Protein AF-A0A418D517-F1 (afdb_monomer)

Sequence (319 aa):
MEIVDILAKYSRSANPAPDPSAPLLPPIDQSNNHMLPLLPSTPRHVKSKPSKAKVAVVPHYFTRSLRPPPGYGGMEASMYDAHAASKIPQYEATIHTMEQEVHQVMAEHNLVNKMKGKPIVFPHNGFEHRAVGYAAANAALNDSTTKLTAELNEALAKVADLMATNQALVHTMKRQDDRQKEHESQVRGKLRNSIVTLEDKAGGVDINADRRTIEHLTREVQELMAYRVAHDKHELRVEERRAGPDNNGMLSLDSVRRVIRRCDPSRPTAAVNVLMAECTALPLDRVETETATLVNAHGVRTKLVSMLIKPAGKLPVLP

Solvent-accessible surface area (backbone atoms only — not comparable to full-atom values): 19794 Å² total; per-residue (Å²): 139,57,75,69,64,57,56,60,65,64,67,71,75,80,74,81,78,88,72,95,85,70,88,82,79,80,84,84,82,92,81,85,91,82,84,86,82,85,85,84,84,86,82,85,90,80,90,82,83,90,83,90,80,90,80,88,84,80,87,87,87,86,82,90,83,82,88,88,90,90,86,85,86,82,88,78,83,69,61,60,57,54,58,53,60,67,44,46,66,57,51,52,53,48,50,53,50,51,53,50,50,51,54,48,52,52,50,51,52,51,50,53,48,60,59,67,71,52,77,85,72,66,73,55,72,63,54,52,54,50,51,52,49,51,52,53,50,50,51,53,50,50,53,50,50,53,51,52,51,51,53,50,52,53,51,52,50,52,50,53,53,51,50,54,51,50,52,52,48,53,54,49,50,52,55,50,52,53,51,48,53,51,49,53,51,51,52,51,51,52,50,51,53,50,49,53,52,48,42,65,72,63,69,57,81,59,62,69,59,52,49,52,50,52,56,49,52,52,49,52,52,51,50,52,52,52,48,50,54,53,49,53,57,44,52,51,52,51,55,54,57,71,57,41,85,89,41,80,61,42,37,35,44,51,57,54,53,49,43,58,38,69,73,39,73,84,60,52,69,69,61,53,42,52,52,48,15,68,28,69,73,45,59,56,73,55,56,74,74,48,47,77,56,71,41,56,42,67,60,28,51,62,41,40,52,63,62,76,58,56,70,94,81,65,80,79,81,74,131

Foldseek 3Di:
DDPVVVVVVVVPPPDDDDDPPDDDDDDDDPPDDDDDDDDDDDDDDDDDDDDDDDDDDDDDDDDDDDDDDDDDDDDDPPVVVVVVVVCVVVVVVVVVVVVVVVVVVVVVVVVVCVPVVDDPPPVVVVVVVVVVVVVVVVVVVVVVVVVVVVVVVVVVVVVVVVVVVVVVVVVVVVVVVVVVVVVVVVVVVVVVVVVVVVCVVVVHDPPVVVVVVCVVVVVVVVVVLVVLLVVLLVLLVVQQVVVPPVLVQKHWLQSQLVSVCVSPVPDDPLNSLVLSCQQQVNDSVCSVPGGGDIGRSVSSSVSSSVVSSPDPPDDPPDD

pLDDT: mean 72.98, std 22.31, range [29.72, 98.38]

Secondary structure (DSSP, 8-state):
--HHHHHHHHTTS--PPPPS--PPPPPPP------PPPPPPP------PPPP------------------------SSHHHHHHHHHHHHHHHHHHHHHHHHHHHHHHHHHHHHHHSS-----HHHHHHHHHHHHHHHHHHHHHHHHHHHHHHHHHHHHHHHHHHHHHHHHHHHHHHHHHHHHHHHHHHHHHHHHHHHHHHHT---HHHHHHHHHHHHHHHHHHHHHHHHHHHHHHHHHHHHT-GGGTTEEEHHHHHHHHHHH-TT--HHHHHHHHHHHHT--HHHHHH-SS-EEEHHHHHHHHHHHHT--TT------

Organism: Aphanomyces astaci (NCBI:txid112090)

Radius of gyration: 77.78 Å; Cα contacts (8 Å, |Δi|>4): 83; chains: 1; bounding box: 132×49×215 Å

Mean predicted aligned error: 22.24 Å

Nearest PDB structures (foldseek):
  3i7b-assembly1_A  TM=5.938E-01  e=6.084E+00  Toxoplasma gondii

Structure (mmCIF, N/CA/C/O backbone):
data_AF-A0A418D517-F1
#
_entry.id   AF-A0A418D517-F1
#
loop_
_atom_site.group_PDB
_atom_site.id
_atom_site.type_symbol
_atom_site.label_atom_id
_atom_site.label_alt_id
_atom_site.label_comp_id
_atom_site.label_asym_id
_atom_site.label_entity_id
_atom_site.label_seq_id
_atom_site.pdbx_PDB_ins_code
_atom_site.Cartn_x
_atom_site.Cartn_y
_atom_site.Cartn_z
_atom_site.occupancy
_atom_site.B_iso_or_equiv
_atom_site.auth_seq_id
_atom_site.auth_comp_id
_atom_site.auth_asym_id
_atom_site.auth_atom_id
_atom_site.pdbx_PDB_model_num
ATOM 1 N N . MET A 1 1 ? -2.704 10.316 14.083 1.00 49.81 1 MET A N 1
ATOM 2 C CA . MET A 1 1 ? -3.067 10.465 15.506 1.00 49.81 1 MET A CA 1
ATOM 3 C C . MET A 1 1 ? -3.583 9.108 15.939 1.00 49.81 1 MET A C 1
ATOM 5 O O . MET A 1 1 ? -4.696 8.743 15.581 1.00 49.81 1 MET A O 1
ATOM 9 N N . GLU A 1 2 ? -2.691 8.291 16.492 1.00 48.59 2 GLU A N 1
ATOM 10 C CA . GLU A 1 2 ? -2.919 6.861 16.720 1.00 48.59 2 GLU A CA 1
ATOM 11 C C . GLU A 1 2 ? -3.618 6.645 18.070 1.00 48.59 2 GLU A C 1
ATOM 13 O O . GLU A 1 2 ? -3.442 7.424 19.003 1.00 48.59 2 GLU A O 1
ATOM 18 N N . ILE A 1 3 ? -4.416 5.581 18.194 1.00 47.59 3 ILE A N 1
ATOM 19 C CA . ILE A 1 3 ? -5.178 5.218 19.411 1.00 47.59 3 ILE A CA 1
ATOM 20 C C . ILE A 1 3 ? -4.288 5.120 20.669 1.00 47.59 3 ILE A C 1
ATOM 22 O O . ILE A 1 3 ? -4.754 5.333 21.791 1.00 47.59 3 ILE A O 1
ATOM 26 N N . VAL A 1 4 ? -2.990 4.878 20.479 1.00 59.28 4 VAL A N 1
ATOM 27 C CA . VAL A 1 4 ? -1.965 4.852 21.529 1.00 59.28 4 VAL A CA 1
ATOM 28 C C . VAL A 1 4 ? -1.825 6.213 22.236 1.00 59.28 4 VAL A C 1
ATOM 30 O O . VAL A 1 4 ? -1.673 6.254 23.458 1.00 59.28 4 VAL A O 1
ATOM 33 N N . ASP A 1 5 ? -1.993 7.330 21.518 1.00 51.72 5 ASP A N 1
ATOM 34 C CA . ASP A 1 5 ? -1.892 8.688 22.080 1.00 51.72 5 ASP A CA 1
ATOM 35 C C . ASP A 1 5 ? -3.090 9.059 22.971 1.00 51.72 5 ASP A C 1
ATOM 37 O O . ASP A 1 5 ? -2.981 9.906 23.862 1.00 51.72 5 ASP A O 1
ATOM 41 N N . ILE A 1 6 ? -4.246 8.424 22.749 1.00 56.38 6 ILE A N 1
ATOM 42 C CA . ILE A 1 6 ? -5.462 8.655 23.539 1.00 56.38 6 ILE A CA 1
ATOM 43 C C . ILE A 1 6 ? -5.343 7.928 24.881 1.00 56.38 6 ILE A C 1
ATOM 45 O O . ILE A 1 6 ? -5.589 8.527 25.925 1.00 56.38 6 ILE A O 1
ATOM 49 N N . LEU A 1 7 ? -4.870 6.679 24.886 1.00 50.06 7 LEU A N 1
ATOM 50 C CA . LEU A 1 7 ? -4.674 5.904 26.117 1.00 50.06 7 LEU A CA 1
ATOM 51 C C . LEU A 1 7 ? -3.587 6.508 27.023 1.00 50.06 7 LEU A C 1
ATOM 53 O O . LEU A 1 7 ? -3.726 6.499 28.245 1.00 50.06 7 LEU A O 1
ATOM 57 N N . ALA A 1 8 ? -2.552 7.129 26.450 1.00 56.94 8 ALA A N 1
ATOM 58 C CA . ALA A 1 8 ? -1.514 7.815 27.223 1.00 56.94 8 ALA A CA 1
ATOM 59 C C . ALA A 1 8 ? -2.020 9.072 27.965 1.00 56.94 8 ALA A C 1
ATOM 61 O O . ALA A 1 8 ? -1.471 9.425 29.013 1.00 56.94 8 ALA A O 1
ATOM 62 N N . LYS A 1 9 ? -3.070 9.739 27.460 1.00 51.22 9 LYS A N 1
ATOM 63 C CA . LYS A 1 9 ? -3.667 10.923 28.105 1.00 51.22 9 LYS A CA 1
ATOM 64 C C . LYS A 1 9 ? -4.538 10.579 29.313 1.00 51.22 9 LYS A C 1
ATOM 66 O O . LYS A 1 9 ? -4.593 11.378 30.242 1.00 51.22 9 LYS A O 1
ATOM 71 N N . TYR A 1 10 ? -5.155 9.397 29.339 1.00 47.94 10 TYR A N 1
ATOM 72 C CA . TYR A 1 10 ? -6.018 8.969 30.450 1.00 47.94 10 TYR A CA 1
ATOM 73 C C . TYR A 1 10 ? -5.279 8.176 31.540 1.00 47.94 10 TYR A C 1
ATOM 75 O O . TYR A 1 10 ? -5.728 8.153 32.681 1.00 47.94 10 TYR A O 1
ATOM 83 N N . SER A 1 11 ? -4.104 7.610 31.250 1.00 45.53 11 SER A N 1
ATOM 84 C CA . SER A 1 11 ? -3.297 6.889 32.251 1.00 45.53 11 SER A CA 1
ATOM 85 C C . SER A 1 11 ? -2.497 7.793 33.203 1.00 45.53 11 SER A C 1
ATOM 87 O O . SER A 1 11 ? -1.935 7.298 34.176 1.00 45.53 11 SER A O 1
ATOM 89 N N . ARG A 1 12 ? -2.421 9.112 32.960 1.00 45.41 12 ARG A N 1
ATOM 90 C CA . ARG A 1 12 ? -1.685 10.054 33.834 1.00 45.41 12 ARG A CA 1
ATOM 91 C C . ARG A 1 12 ? -2.525 10.717 34.931 1.00 45.41 12 ARG A C 1
ATOM 93 O O . ARG A 1 12 ? -1.949 11.449 35.727 1.00 45.41 12 ARG A O 1
ATOM 100 N N . SER A 1 13 ? -3.838 10.481 35.010 1.00 42.81 13 SER A N 1
ATOM 101 C CA . SER A 1 13 ? -4.699 11.150 36.005 1.00 42.81 13 SER A CA 1
ATOM 102 C C . SER A 1 13 ? -5.105 10.288 37.204 1.00 42.81 13 SER A C 1
ATOM 104 O O . SER A 1 13 ? -5.902 10.737 38.022 1.00 42.81 13 SER A O 1
ATOM 106 N N . ALA A 1 14 ? -4.578 9.071 37.343 1.00 40.75 14 ALA A N 1
ATOM 107 C CA . ALA A 1 14 ? -4.856 8.206 38.486 1.00 40.75 14 ALA A CA 1
ATOM 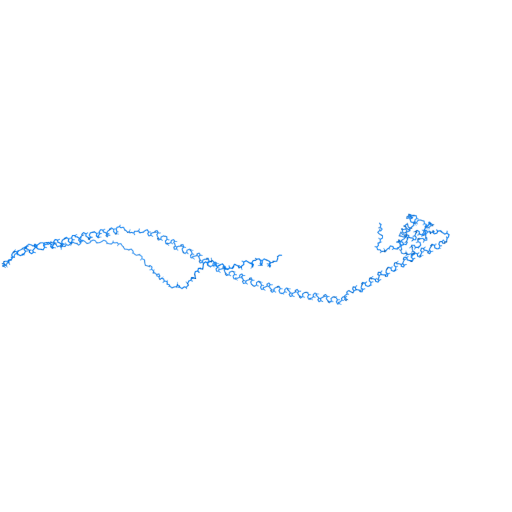108 C C . ALA A 1 14 ? -3.618 8.112 39.383 1.00 40.75 14 ALA A C 1
ATOM 110 O O . ALA A 1 14 ? -2.857 7.159 39.279 1.00 40.75 14 ALA A O 1
ATOM 111 N N . ASN A 1 15 ? -3.391 9.150 40.192 1.00 37.75 15 ASN A N 1
ATOM 112 C CA . ASN A 1 15 ? -2.730 9.067 41.501 1.00 37.75 15 ASN A CA 1
ATOM 113 C C . ASN A 1 15 ? -2.749 10.449 42.181 1.00 37.75 15 ASN A C 1
ATOM 115 O O . ASN A 1 15 ? -1.836 11.248 41.963 1.00 37.75 15 ASN A O 1
ATOM 119 N N . PRO A 1 16 ? -3.741 10.758 43.031 1.00 38.16 16 PRO A N 1
ATOM 120 C CA . PRO A 1 16 ? -3.530 11.703 44.111 1.00 38.16 16 PRO A CA 1
ATOM 121 C C . PRO A 1 16 ? -2.833 10.973 45.267 1.00 38.16 16 PRO A C 1
ATOM 123 O O . PRO A 1 16 ? -3.295 9.933 45.736 1.00 38.16 16 PRO A O 1
ATOM 126 N N . ALA A 1 17 ? -1.700 11.517 45.707 1.00 42.00 17 ALA A N 1
ATOM 127 C CA . ALA A 1 17 ? -1.052 11.139 46.957 1.00 42.00 17 ALA A CA 1
ATOM 128 C C . ALA A 1 17 ? -2.023 11.327 48.147 1.00 42.00 17 ALA A C 1
ATOM 130 O O . ALA A 1 17 ? -2.866 12.226 48.093 1.00 42.00 17 ALA A O 1
ATOM 131 N N . PRO A 1 18 ? -1.929 10.514 49.215 1.00 42.09 18 PRO A N 1
ATOM 132 C CA . PRO A 1 18 ? -2.808 10.646 50.371 1.00 42.09 18 PRO A CA 1
ATOM 133 C C . PRO A 1 18 ? -2.493 11.940 51.135 1.00 42.09 18 PRO A C 1
ATOM 135 O O . PRO A 1 18 ? -1.382 12.135 51.626 1.00 42.09 18 PRO A O 1
ATOM 138 N N . ASP A 1 19 ? -3.487 12.819 51.218 1.00 39.03 19 ASP A N 1
ATOM 139 C CA . ASP A 1 19 ? -3.485 14.040 52.024 1.00 39.03 19 ASP A CA 1
ATOM 140 C C . ASP A 1 19 ? -3.614 13.666 53.521 1.00 39.03 19 ASP A C 1
ATOM 142 O O . ASP A 1 19 ? -4.558 12.956 53.883 1.00 39.03 19 ASP A O 1
ATOM 146 N N . PRO A 1 20 ? -2.698 14.079 54.419 1.00 45.66 20 PRO A N 1
ATOM 147 C CA . PRO A 1 20 ? -2.686 13.647 55.822 1.00 45.66 20 PRO A CA 1
ATOM 148 C C . PRO A 1 20 ? -3.743 14.321 56.724 1.00 45.66 20 PRO A C 1
ATOM 150 O O . PRO A 1 20 ? -3.597 14.309 57.944 1.00 45.66 20 PRO A O 1
ATOM 153 N N . SER A 1 21 ? -4.815 14.897 56.167 1.00 49.16 21 SER A N 1
ATOM 154 C CA . SER A 1 21 ? -5.793 15.705 56.920 1.00 49.16 21 SER A CA 1
ATOM 155 C C . SER A 1 21 ? -7.260 15.292 56.717 1.00 49.16 21 SER A C 1
ATOM 157 O O . SER A 1 21 ? -8.142 16.148 56.676 1.00 49.16 21 SER A O 1
ATOM 159 N N . ALA A 1 22 ? -7.555 13.991 56.618 1.00 43.66 22 ALA A N 1
ATOM 160 C CA . ALA A 1 22 ? -8.931 13.478 56.604 1.00 43.66 22 ALA A CA 1
ATOM 161 C C . ALA A 1 22 ? -9.208 12.583 57.834 1.00 43.66 22 ALA A C 1
ATOM 163 O O . ALA A 1 22 ? -8.438 11.653 58.089 1.00 43.66 22 ALA A O 1
ATOM 164 N N . PRO A 1 23 ? -10.279 12.828 58.617 1.00 40.53 23 PRO A N 1
ATOM 165 C CA . PRO A 1 23 ? -10.574 12.045 59.813 1.00 40.53 23 PRO A CA 1
ATOM 166 C C . PRO A 1 23 ? -11.028 10.626 59.437 1.00 40.53 23 PRO A C 1
ATOM 168 O O . PRO A 1 23 ? -12.004 10.435 58.712 1.00 40.53 23 PRO A O 1
ATOM 171 N N . LEU A 1 24 ? -10.302 9.630 59.949 1.00 47.38 24 LEU A N 1
ATOM 172 C CA . LEU A 1 24 ? -10.603 8.204 59.817 1.00 47.38 24 LEU A CA 1
ATOM 173 C C . LEU A 1 24 ? -11.913 7.865 60.547 1.00 47.38 24 LEU A C 1
ATOM 175 O O . LEU A 1 24 ? -12.021 8.056 61.758 1.00 47.38 24 LEU A O 1
ATOM 179 N N . LEU A 1 25 ? -12.897 7.332 59.820 1.00 46.81 25 LEU A N 1
ATOM 180 C CA . LEU A 1 25 ? -14.070 6.687 60.416 1.00 46.81 25 LEU A CA 1
ATOM 181 C C . LEU A 1 25 ? -13.671 5.313 60.991 1.00 46.81 25 LEU A C 1
ATOM 183 O O . LEU A 1 25 ? -12.876 4.611 60.359 1.00 46.81 25 LEU A O 1
ATOM 187 N N . PRO A 1 26 ? -14.198 4.904 62.162 1.00 49.44 26 PRO A N 1
ATOM 188 C CA . PRO A 1 26 ? -13.833 3.629 62.768 1.00 49.44 26 PRO A CA 1
ATOM 189 C C . PRO A 1 26 ? -14.489 2.438 62.036 1.00 49.44 26 PRO A C 1
ATOM 191 O O . PRO A 1 26 ? -15.544 2.604 61.417 1.00 49.44 26 PRO A O 1
ATOM 194 N N . PRO A 1 27 ? -13.899 1.229 62.112 1.00 45.72 27 PRO A N 1
ATOM 195 C CA . PRO A 1 27 ? -14.438 0.038 61.463 1.00 45.72 27 PRO A CA 1
ATOM 196 C C . PRO A 1 27 ? -15.693 -0.471 62.187 1.00 45.72 27 PRO A C 1
ATOM 198 O O . PRO A 1 27 ? -15.735 -0.517 63.415 1.00 45.72 27 PRO A O 1
ATOM 201 N N . ILE A 1 28 ? -16.708 -0.874 61.419 1.00 42.28 28 ILE A N 1
ATOM 202 C CA . ILE A 1 28 ? -17.952 -1.461 61.933 1.00 42.28 28 ILE A CA 1
ATOM 203 C C . ILE A 1 28 ? -17.698 -2.930 62.294 1.00 42.28 28 ILE A C 1
ATOM 205 O O . ILE A 1 28 ? -17.379 -3.748 61.432 1.00 42.28 28 ILE A O 1
ATOM 209 N N . ASP A 1 29 ? -17.847 -3.237 63.580 1.00 36.91 29 ASP A N 1
ATOM 210 C CA . ASP A 1 29 ? -17.738 -4.567 64.177 1.00 36.91 29 ASP A CA 1
ATOM 211 C C . ASP A 1 29 ? -18.921 -5.461 63.741 1.00 36.91 29 ASP A C 1
ATOM 213 O O . ASP A 1 29 ? -20.088 -5.121 63.945 1.00 36.91 29 ASP A O 1
ATOM 217 N N . GLN A 1 30 ? -18.627 -6.599 63.103 1.00 44.41 30 GLN A N 1
ATOM 218 C CA . GLN A 1 30 ? -19.603 -7.587 62.620 1.00 44.41 30 GLN A CA 1
ATOM 219 C C . GLN A 1 30 ? -19.865 -8.691 63.657 1.00 44.41 30 GLN A C 1
ATOM 221 O O . GLN A 1 30 ? -19.830 -9.880 63.340 1.00 44.41 30 GLN A O 1
ATOM 226 N N . SER A 1 31 ? -20.139 -8.331 64.909 1.00 45.25 31 SER A N 1
ATOM 227 C CA . SER A 1 31 ? -20.399 -9.322 65.957 1.00 45.25 31 SER A CA 1
ATOM 228 C C . SER A 1 31 ? -21.587 -8.946 66.841 1.00 45.25 31 SER A C 1
ATOM 230 O O . SER A 1 31 ? -21.424 -8.593 67.995 1.00 45.25 31 SER A O 1
ATOM 232 N N . ASN A 1 32 ? -22.812 -9.018 66.302 1.00 39.06 32 ASN A N 1
ATOM 233 C CA . ASN A 1 32 ? -24.032 -9.263 67.093 1.00 39.06 32 ASN A CA 1
ATOM 234 C C . ASN A 1 32 ? -25.247 -9.484 66.178 1.00 39.06 32 ASN A C 1
ATOM 236 O O . ASN A 1 32 ? -25.986 -8.559 65.865 1.00 39.06 32 ASN A O 1
ATOM 240 N N . ASN A 1 33 ? -25.467 -10.732 65.758 1.00 38.03 33 ASN A N 1
ATOM 241 C CA . ASN A 1 33 ? -26.708 -11.161 65.104 1.00 38.03 33 ASN A CA 1
ATOM 242 C C . ASN A 1 33 ? -27.202 -12.484 65.703 1.00 38.03 33 ASN A C 1
ATOM 244 O O . ASN A 1 33 ? -27.394 -13.480 65.013 1.00 38.03 33 ASN A O 1
ATOM 248 N N . HIS A 1 34 ? -27.438 -12.490 67.011 1.00 46.03 34 HIS A N 1
ATOM 249 C CA . HIS A 1 34 ? -28.300 -13.480 67.644 1.00 46.03 34 HIS A CA 1
ATOM 250 C C . HIS A 1 34 ? -29.220 -12.743 68.606 1.00 46.03 34 HIS A C 1
ATOM 252 O O . HIS A 1 34 ? -28.751 -12.282 69.634 1.00 46.03 34 HIS A O 1
ATOM 258 N N . MET A 1 35 ? -30.495 -12.596 68.235 1.00 36.25 35 MET A N 1
ATOM 259 C CA . MET A 1 35 ? -31.674 -12.682 69.110 1.00 36.25 35 MET A CA 1
ATOM 260 C C . MET A 1 35 ? -32.935 -12.433 68.262 1.00 36.25 35 MET A C 1
ATOM 262 O O . MET A 1 35 ? -33.302 -11.299 67.969 1.00 36.25 35 MET A O 1
ATOM 266 N N . LEU A 1 36 ? -33.593 -13.517 67.845 1.00 49.72 36 LEU A N 1
ATOM 267 C CA . LEU A 1 36 ? -34.968 -13.493 67.336 1.00 49.72 36 LEU A CA 1
ATOM 268 C C . LEU A 1 36 ? -35.947 -13.402 68.519 1.00 49.72 36 LEU A C 1
ATOM 270 O O . LEU A 1 36 ? -35.768 -14.157 69.476 1.00 49.72 36 LEU A O 1
ATOM 274 N N . PRO A 1 37 ? -37.044 -12.628 68.431 1.00 42.09 37 PRO A N 1
ATOM 275 C CA . PRO A 1 37 ? -38.236 -12.890 69.223 1.00 42.09 37 PRO A CA 1
ATOM 276 C C . PRO A 1 37 ? -39.303 -13.617 68.392 1.00 42.09 37 PRO A C 1
ATOM 278 O O . PRO A 1 37 ? -39.652 -13.219 67.281 1.00 42.09 37 PRO A O 1
ATOM 281 N N . LEU A 1 38 ? -39.828 -14.689 68.984 1.00 39.88 38 LEU A N 1
ATOM 282 C CA . LEU A 1 38 ? -40.988 -15.466 68.552 1.00 39.88 38 LEU A CA 1
ATOM 283 C C . LEU A 1 38 ? -42.273 -14.614 68.528 1.00 39.88 38 LEU A C 1
ATOM 285 O O . LEU A 1 38 ? -42.557 -13.872 69.467 1.00 39.88 38 LEU A O 1
ATOM 289 N N . LEU A 1 39 ? -43.082 -14.783 67.478 1.00 39.94 39 LEU A N 1
ATOM 290 C CA . LEU A 1 39 ? -44.445 -14.245 67.353 1.00 39.94 39 LEU A CA 1
ATOM 291 C C . LEU A 1 39 ? -45.450 -15.049 68.204 1.00 39.94 39 LEU A C 1
ATOM 293 O O . LEU A 1 39 ? -45.434 -16.279 68.125 1.00 39.94 39 LEU A O 1
ATOM 297 N N . PRO A 1 40 ? -46.414 -14.408 68.897 1.00 36.94 40 PRO A N 1
ATOM 298 C CA . PRO A 1 40 ? -47.625 -15.079 69.355 1.00 36.94 40 PRO A CA 1
ATOM 299 C C . PRO A 1 40 ? -48.787 -14.889 68.368 1.00 36.94 40 PRO A C 1
ATOM 301 O O . PRO A 1 40 ? -49.136 -13.779 67.967 1.00 36.94 40 PRO A O 1
ATOM 304 N N . SER A 1 41 ? -49.420 -16.009 68.026 1.00 35.66 41 SER A N 1
ATOM 305 C CA . SER A 1 41 ? -50.682 -16.125 67.297 1.00 35.66 41 SER A CA 1
ATOM 306 C C . SER A 1 41 ? -51.872 -15.541 68.071 1.00 35.66 41 SER A C 1
ATOM 308 O O . SER A 1 41 ? -52.046 -15.808 69.260 1.00 35.66 41 SER A O 1
ATOM 310 N N . THR A 1 42 ? -52.752 -14.827 67.373 1.00 36.78 42 THR A N 1
ATOM 311 C CA . THR A 1 42 ? -54.038 -14.308 67.874 1.00 36.78 42 THR A CA 1
ATOM 312 C C . THR A 1 42 ? -55.068 -15.408 68.177 1.00 36.78 42 THR A C 1
ATOM 314 O O . THR A 1 42 ? -55.217 -16.317 67.355 1.00 36.78 42 THR A O 1
ATOM 317 N N . PRO A 1 43 ? -55.928 -15.242 69.203 1.00 35.34 43 PRO A N 1
ATOM 318 C CA . PRO A 1 43 ? -57.269 -15.818 69.210 1.00 35.34 43 PRO A CA 1
ATOM 319 C C . PRO A 1 43 ? -58.380 -14.759 69.125 1.00 35.34 43 PRO A C 1
ATOM 321 O O . PRO A 1 43 ? -58.259 -13.621 69.573 1.00 35.34 43 PRO A O 1
ATOM 324 N N . ARG A 1 44 ? -59.481 -15.187 68.503 1.00 37.16 44 ARG A N 1
ATOM 325 C CA . ARG A 1 44 ? -60.658 -14.410 68.100 1.00 37.16 44 ARG A CA 1
ATOM 326 C C . ARG A 1 44 ? -61.503 -13.942 69.287 1.00 37.16 44 ARG A C 1
ATOM 328 O O . ARG A 1 44 ? -61.699 -14.657 70.263 1.00 37.16 44 ARG A O 1
ATOM 335 N N . HIS A 1 45 ? -62.092 -12.766 69.108 1.00 31.44 45 HIS A N 1
ATOM 336 C CA . HIS A 1 45 ? -63.041 -12.112 70.002 1.00 31.44 45 HIS A CA 1
ATOM 337 C C . HIS A 1 45 ? -64.430 -12.786 69.942 1.00 31.44 45 HIS A C 1
ATOM 339 O O . HIS A 1 45 ? -65.013 -12.900 68.864 1.00 31.44 45 HIS A O 1
ATOM 345 N N . VAL A 1 46 ? -65.007 -13.156 71.092 1.00 33.50 46 VAL A N 1
ATOM 346 C CA . VAL A 1 46 ? -66.431 -13.531 71.233 1.00 33.50 46 VAL A CA 1
ATOM 347 C C . VAL A 1 46 ? -67.106 -12.538 72.181 1.00 33.50 46 VAL A C 1
ATOM 349 O O . VAL A 1 46 ? -66.591 -12.233 73.250 1.00 33.50 46 VAL A O 1
ATOM 352 N N . LYS A 1 47 ? -68.242 -11.979 71.750 1.00 37.12 47 LYS A N 1
ATOM 353 C CA . LYS A 1 47 ? -69.078 -11.034 72.509 1.00 37.12 47 LYS A CA 1
ATOM 354 C C . LYS A 1 47 ? -69.926 -11.775 73.550 1.00 37.12 47 LYS A C 1
ATOM 356 O O . LYS A 1 47 ? -70.603 -12.734 73.193 1.00 37.12 47 LYS A O 1
ATOM 361 N N . SER A 1 48 ? -70.036 -11.240 74.766 1.00 32.62 48 SER A N 1
ATOM 362 C CA . SER A 1 48 ? -71.160 -11.519 75.671 1.00 32.62 48 SER A CA 1
ATOM 363 C C . SER A 1 48 ? -71.677 -10.221 76.316 1.00 32.62 48 SER A C 1
ATOM 365 O O . SER A 1 48 ? -70.923 -9.293 76.598 1.00 32.62 48 SER A O 1
ATOM 367 N N . LYS A 1 49 ? -73.008 -10.117 76.428 1.00 37.22 49 LYS A N 1
ATOM 368 C CA . LYS A 1 49 ? -73.774 -8.962 76.937 1.00 37.22 49 LYS A CA 1
ATOM 369 C C . LYS A 1 49 ? -73.852 -8.987 78.478 1.00 37.22 49 LYS A C 1
ATOM 371 O O . LYS A 1 49 ? -73.774 -10.073 79.047 1.00 37.22 49 LYS A O 1
ATOM 376 N N . PRO A 1 50 ? -74.087 -7.847 79.162 1.00 33.75 50 PRO A N 1
ATOM 377 C CA . PRO A 1 50 ? -74.160 -7.812 80.620 1.00 33.75 50 PRO A CA 1
ATOM 378 C C . PRO A 1 50 ? -75.550 -8.219 81.136 1.00 33.75 50 PRO A C 1
ATOM 380 O O . PRO A 1 50 ? -76.574 -7.746 80.641 1.00 33.75 50 PRO A O 1
ATOM 383 N N . SER A 1 51 ? -75.574 -9.062 82.170 1.00 30.80 51 SER A N 1
ATOM 384 C CA . SER A 1 51 ? -76.759 -9.395 82.968 1.00 30.80 51 SER A CA 1
ATOM 385 C C . SER A 1 51 ? -76.783 -8.535 84.236 1.00 30.80 51 SER A C 1
ATOM 387 O O . SER A 1 51 ? -75.789 -8.457 84.957 1.00 30.80 51 SER A O 1
ATOM 389 N N . LYS A 1 52 ? -77.909 -7.859 84.493 1.00 36.62 52 LYS A N 1
ATOM 390 C CA . LYS A 1 52 ? -78.185 -7.099 85.721 1.00 36.62 52 LYS A CA 1
ATOM 391 C C . LYS A 1 52 ? -78.638 -8.056 86.826 1.00 36.62 52 LYS A C 1
ATOM 393 O O . LYS A 1 52 ? -79.631 -8.749 86.640 1.00 36.62 52 LYS A O 1
ATOM 398 N N . ALA A 1 53 ? -78.035 -7.965 88.008 1.00 31.08 53 ALA A N 1
ATOM 399 C CA . ALA A 1 53 ? -78.680 -8.362 89.257 1.00 31.08 53 ALA A CA 1
ATOM 400 C C . ALA A 1 53 ? -78.224 -7.422 90.383 1.00 31.08 53 ALA A C 1
ATOM 402 O O . ALA A 1 53 ? -77.049 -7.379 90.737 1.00 31.08 53 ALA A O 1
ATOM 403 N N . LYS A 1 54 ? -79.161 -6.623 90.904 1.00 36.03 54 LYS A N 1
ATOM 404 C CA . LYS A 1 54 ? -79.015 -5.875 92.156 1.00 36.03 54 LYS A CA 1
ATOM 405 C C . LYS A 1 54 ? -79.572 -6.759 93.268 1.00 36.03 54 LYS A C 1
ATOM 407 O O . LYS A 1 54 ? -80.742 -7.119 93.201 1.00 36.03 54 LYS A O 1
ATOM 412 N N . VAL A 1 55 ? -78.770 -7.051 94.285 1.00 32.34 55 VAL A N 1
ATOM 413 C CA . VAL A 1 55 ? -79.252 -7.563 95.572 1.00 32.34 55 VAL A CA 1
ATOM 414 C C . VAL A 1 55 ? -78.816 -6.553 96.624 1.00 32.34 55 VAL A C 1
ATOM 416 O O . VAL A 1 55 ? -77.626 -6.323 96.817 1.00 32.34 55 VAL A O 1
ATOM 419 N N . ALA A 1 56 ? -79.794 -5.883 97.229 1.00 32.50 56 ALA A N 1
ATOM 420 C CA . ALA A 1 56 ? -79.585 -5.008 98.369 1.00 32.50 56 ALA A CA 1
ATOM 421 C C . ALA A 1 56 ? -79.508 -5.881 99.626 1.00 32.50 56 ALA A C 1
ATOM 423 O O . ALA A 1 56 ? -80.463 -6.587 99.943 1.00 32.50 56 ALA A O 1
ATOM 424 N N . VAL A 1 57 ? -78.372 -5.844 100.319 1.00 37.84 57 VAL A N 1
ATOM 425 C CA . VAL A 1 57 ? -78.206 -6.460 101.637 1.00 37.84 57 VAL A CA 1
ATOM 426 C C . VAL A 1 57 ? -78.409 -5.360 102.676 1.00 37.84 57 VAL A C 1
ATOM 428 O O . VAL A 1 57 ? -77.642 -4.402 102.737 1.00 37.84 57 VAL A O 1
ATOM 431 N N . VAL A 1 58 ? -79.488 -5.479 103.445 1.00 34.00 58 VAL A N 1
ATOM 432 C CA . VAL A 1 58 ? -79.816 -4.632 104.599 1.00 34.00 58 VAL A CA 1
ATOM 433 C C . VAL A 1 58 ? -79.108 -5.207 105.835 1.00 34.00 58 VAL A C 1
ATOM 435 O O . VAL A 1 58 ? -79.237 -6.411 106.062 1.00 34.00 58 VAL A O 1
ATOM 438 N N . PRO A 1 59 ? -78.406 -4.416 106.668 1.00 40.69 59 PRO A N 1
ATOM 439 C CA . PRO A 1 59 ? -77.890 -4.903 107.944 1.00 40.69 59 PRO A CA 1
ATOM 440 C C . PRO A 1 59 ? -78.987 -4.870 109.018 1.00 40.69 59 PRO A C 1
ATOM 442 O O . PRO A 1 59 ? -79.566 -3.823 109.310 1.00 40.69 59 PRO A O 1
ATOM 445 N N . HIS A 1 60 ? -79.265 -6.020 109.627 1.00 35.88 60 HIS A N 1
ATOM 446 C CA . HIS A 1 60 ? -80.077 -6.140 110.835 1.00 35.88 60 HIS A CA 1
ATOM 447 C C . HIS A 1 60 ? -79.196 -5.992 112.067 1.00 35.88 60 HIS A C 1
ATOM 449 O O . HIS A 1 60 ? -78.446 -6.921 112.297 1.00 35.88 60 HIS A O 1
ATOM 455 N N . TYR A 1 61 ? -79.349 -4.927 112.866 1.00 35.28 61 TYR A N 1
ATOM 456 C CA . TYR A 1 61 ? -79.266 -4.983 114.339 1.00 35.28 61 TYR A CA 1
ATOM 457 C C . TYR A 1 61 ? -79.935 -3.746 114.959 1.00 35.28 61 TYR A C 1
ATOM 459 O O . TYR A 1 61 ? -79.294 -2.728 115.174 1.00 35.28 61 TYR A O 1
ATOM 467 N N . PHE A 1 62 ? -81.228 -3.853 115.273 1.00 30.98 62 PHE A N 1
ATOM 468 C CA . PHE A 1 62 ? -81.874 -3.132 116.377 1.00 30.98 62 PHE A CA 1
ATOM 469 C C . PHE A 1 62 ? -83.108 -3.937 116.795 1.00 30.98 62 PHE A C 1
ATOM 471 O O . PHE A 1 62 ? -84.164 -3.829 116.181 1.00 30.98 62 PHE A O 1
ATOM 478 N N . THR A 1 63 ? -82.995 -4.738 117.854 1.00 34.59 63 THR A N 1
ATOM 479 C CA . THR A 1 63 ? -84.169 -5.257 118.570 1.00 34.59 63 THR A CA 1
ATOM 480 C C . THR A 1 63 ? -83.964 -5.095 120.065 1.00 34.59 63 THR A C 1
ATOM 482 O O . THR A 1 63 ? -83.137 -5.753 120.690 1.00 34.59 63 THR A O 1
ATOM 485 N N . ARG A 1 64 ? -84.741 -4.160 120.604 1.00 30.28 64 ARG A N 1
ATOM 486 C CA . ARG A 1 64 ? -84.946 -3.850 122.016 1.00 30.28 64 ARG A CA 1
ATOM 487 C C . ARG A 1 64 ? -85.898 -4.905 122.595 1.00 30.28 64 ARG A C 1
ATOM 489 O O . ARG A 1 64 ? -86.932 -5.160 121.985 1.00 30.28 64 ARG A O 1
ATOM 496 N N . SER A 1 65 ? -85.597 -5.474 123.762 1.00 29.72 65 SER A N 1
ATOM 497 C CA . SER A 1 65 ? -86.559 -6.264 124.548 1.00 29.72 65 SER A CA 1
ATOM 498 C C . SER A 1 65 ? -86.535 -5.835 126.019 1.00 29.72 65 SER A C 1
ATOM 500 O O . SER A 1 65 ? -85.482 -5.504 126.562 1.00 29.72 65 SER A O 1
ATOM 502 N N . LEU A 1 66 ? -87.723 -5.781 126.625 1.00 32.59 66 LEU A N 1
ATOM 503 C CA . LEU A 1 66 ? -88.067 -5.221 127.935 1.00 32.59 66 LEU A CA 1
ATOM 504 C C . LEU A 1 66 ? -88.521 -6.344 128.906 1.00 32.59 66 LEU A C 1
ATOM 506 O O . LEU A 1 66 ? -89.588 -6.891 128.670 1.00 32.59 66 LEU A O 1
ATOM 510 N N . ARG A 1 67 ? -87.761 -6.560 130.010 1.00 33.06 67 ARG A N 1
ATOM 511 C CA . ARG A 1 67 ? -88.135 -6.944 131.424 1.00 33.06 67 ARG A CA 1
ATOM 512 C C . ARG A 1 67 ? -88.968 -8.230 131.732 1.00 33.06 67 ARG A C 1
ATOM 514 O O . ARG A 1 67 ? -89.589 -8.731 130.807 1.00 33.06 67 ARG A O 1
ATOM 521 N N . PRO A 1 68 ? -89.142 -8.710 133.013 1.00 45.81 68 PRO A N 1
ATOM 522 C CA . PRO A 1 68 ? -88.557 -8.404 134.362 1.00 45.81 68 PRO A CA 1
ATOM 523 C C . PRO A 1 68 ? -88.142 -9.679 135.227 1.00 45.81 68 PRO A C 1
ATOM 525 O O . PRO A 1 68 ? -88.116 -10.767 134.659 1.00 45.81 68 PRO A O 1
ATOM 528 N N . PRO A 1 69 ? -87.758 -9.594 136.546 1.00 56.69 69 PRO A N 1
ATOM 529 C CA . PRO A 1 69 ? -86.879 -10.553 137.281 1.00 56.69 69 PRO A CA 1
ATOM 530 C C . PRO A 1 69 ? -87.600 -11.551 138.238 1.00 56.69 69 PRO A C 1
ATOM 532 O O . PRO A 1 69 ? -88.828 -11.503 138.324 1.00 56.69 69 PRO A O 1
ATOM 535 N N . PRO A 1 70 ? -86.878 -12.430 138.991 1.00 44.00 70 PRO A N 1
ATOM 536 C CA . PRO A 1 70 ? -86.655 -12.158 140.435 1.00 44.00 70 PRO A CA 1
ATOM 537 C C . PRO A 1 70 ? -85.363 -12.745 141.082 1.00 44.00 70 PRO A C 1
ATOM 539 O O . PRO A 1 70 ? -84.894 -13.809 140.694 1.00 44.00 70 PRO A O 1
ATOM 542 N N . GLY A 1 71 ? -84.882 -12.113 142.171 1.00 34.38 71 GLY A N 1
ATOM 543 C CA . GLY A 1 71 ? -84.269 -12.839 143.306 1.00 34.38 71 GLY A CA 1
ATOM 544 C C . GLY A 1 71 ? -82.894 -12.394 143.853 1.00 34.38 71 GLY A C 1
ATOM 545 O O . GLY A 1 71 ? -81.881 -12.929 143.437 1.00 34.38 71 GLY A O 1
ATOM 546 N N . TYR A 1 72 ? -82.925 -11.552 144.899 1.00 36.59 72 TYR A N 1
ATOM 547 C CA . TYR A 1 72 ? -82.016 -11.471 146.072 1.00 36.59 72 TYR A CA 1
ATOM 548 C C . TYR A 1 72 ? -80.560 -10.936 146.006 1.00 36.59 72 TYR A C 1
ATOM 550 O O . TYR A 1 72 ? -79.687 -11.504 145.366 1.00 36.59 72 TYR A O 1
ATOM 558 N N . GLY A 1 73 ? -80.316 -9.935 146.880 1.00 32.41 73 GLY A N 1
ATOM 559 C CA . GLY A 1 73 ? -79.021 -9.463 147.423 1.00 32.41 73 GLY A CA 1
ATOM 560 C C . GLY A 1 73 ? -78.335 -8.410 146.544 1.00 32.41 73 GLY A C 1
ATOM 561 O O . GLY A 1 73 ? -78.110 -8.662 145.378 1.00 32.41 73 GLY A O 1
ATOM 562 N N . GLY A 1 74 ? -78.000 -7.186 146.949 1.00 38.03 74 GLY A N 1
ATOM 563 C CA . GLY A 1 74 ? -77.658 -6.643 148.260 1.00 38.03 74 GLY A CA 1
ATOM 564 C C . GLY A 1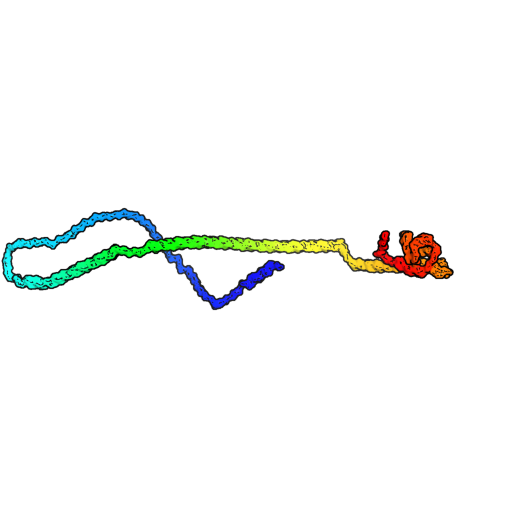 74 ? -76.297 -5.948 148.103 1.00 38.03 74 GLY A C 1
ATOM 565 O O . GLY A 1 74 ? -75.294 -6.642 148.057 1.00 38.03 74 GLY A O 1
ATOM 566 N N . MET A 1 75 ? -76.296 -4.606 148.032 1.00 47.75 75 MET A N 1
ATOM 567 C CA . MET A 1 75 ? -75.145 -3.696 147.808 1.00 47.75 75 MET A CA 1
ATOM 568 C C . MET A 1 75 ? -74.580 -3.661 146.366 1.00 47.75 75 MET A C 1
ATOM 570 O O . MET A 1 75 ? -74.645 -4.644 145.651 1.00 47.75 75 MET A O 1
ATOM 574 N N . GLU A 1 76 ? -74.056 -2.493 145.954 1.00 43.31 76 GLU A N 1
ATOM 575 C CA . GLU A 1 76 ? -73.448 -2.159 144.636 1.00 43.31 76 GLU A CA 1
ATOM 576 C C . GLU A 1 76 ? -74.321 -1.489 143.545 1.00 43.31 76 GLU A C 1
ATOM 578 O O . GLU A 1 76 ? -74.273 -1.846 142.373 1.00 43.31 76 GLU A O 1
ATOM 583 N N . ALA A 1 77 ? -75.060 -0.423 143.877 1.00 45.78 77 ALA A N 1
ATOM 584 C CA . ALA A 1 77 ? -75.693 0.447 142.864 1.00 45.78 77 ALA A CA 1
ATOM 585 C C . ALA A 1 77 ? -74.867 1.704 142.487 1.00 45.78 77 ALA A C 1
ATOM 587 O O . ALA A 1 77 ? -75.274 2.457 141.612 1.00 45.78 77 ALA A O 1
ATOM 588 N N . SER A 1 78 ? -73.709 1.942 143.119 1.00 51.94 78 SER A N 1
ATOM 589 C CA . SER A 1 78 ? -72.902 3.170 142.936 1.00 51.94 78 SER A CA 1
ATOM 590 C C . SER A 1 78 ? -71.683 2.992 142.006 1.00 51.94 78 SER A C 1
ATOM 592 O O . SER A 1 78 ? -71.251 3.938 141.354 1.00 51.94 78 SER A O 1
ATOM 594 N N . MET A 1 79 ? -71.152 1.770 141.854 1.00 51.44 79 MET A N 1
ATOM 595 C CA . MET A 1 79 ? -70.004 1.512 140.962 1.00 51.44 79 MET A CA 1
ATOM 596 C C . MET A 1 79 ? -70.382 1.367 139.481 1.00 51.44 79 MET A C 1
ATOM 598 O O . MET A 1 79 ? -69.563 1.678 138.618 1.00 51.44 79 MET A O 1
ATOM 602 N N . TYR A 1 80 ? -71.607 0.933 139.166 1.00 53.12 80 TYR A N 1
ATOM 603 C CA . TYR A 1 80 ? -72.036 0.713 137.779 1.00 53.12 80 TYR A CA 1
ATOM 604 C C . TYR A 1 80 ? -72.200 2.015 136.978 1.00 53.12 80 TYR A C 1
ATOM 606 O O . TYR A 1 80 ? -71.914 2.024 135.782 1.00 53.12 80 TYR A O 1
ATOM 614 N N . ASP A 1 81 ? -72.577 3.119 137.627 1.00 53.12 81 ASP A N 1
ATOM 615 C CA . ASP A 1 81 ? -72.774 4.418 136.964 1.00 53.12 81 ASP A CA 1
ATOM 616 C C . ASP A 1 81 ? -71.432 5.127 136.682 1.00 53.12 81 ASP A C 1
ATOM 618 O O . ASP A 1 81 ? -71.214 5.678 135.604 1.00 53.12 81 ASP A O 1
ATOM 622 N N . ALA A 1 82 ? -70.457 5.002 137.594 1.00 56.44 82 ALA A N 1
ATOM 623 C CA . ALA A 1 82 ? -69.099 5.519 137.401 1.00 56.44 82 ALA A CA 1
ATOM 624 C C . ALA A 1 82 ? -68.315 4.737 136.327 1.00 56.44 82 ALA A C 1
ATOM 626 O O . ALA A 1 82 ? -67.582 5.330 135.533 1.00 56.44 82 ALA A O 1
ATOM 627 N N . HIS A 1 83 ? -68.500 3.412 136.252 1.00 60.69 83 HIS A N 1
ATOM 628 C CA . HIS A 1 83 ? -67.890 2.580 135.210 1.00 60.69 83 HIS A CA 1
ATOM 629 C C . HIS A 1 83 ? -68.524 2.776 133.826 1.00 60.69 83 HIS A C 1
ATOM 631 O O . HIS A 1 83 ? -67.825 2.644 132.819 1.00 60.69 83 HIS A O 1
ATOM 637 N N . ALA A 1 84 ? -69.822 3.087 133.761 1.00 60.41 84 ALA A N 1
ATOM 638 C CA . ALA A 1 84 ? -70.498 3.444 132.518 1.00 60.41 84 ALA A CA 1
ATOM 639 C C . ALA A 1 84 ? -70.064 4.837 132.029 1.00 60.41 84 ALA A C 1
ATOM 641 O O . ALA A 1 84 ? -69.698 4.976 130.863 1.00 60.41 84 ALA A O 1
ATOM 642 N N . ALA A 1 85 ? -69.996 5.831 132.925 1.00 61.91 85 ALA A N 1
ATOM 643 C CA . ALA A 1 85 ? -69.539 7.186 132.609 1.00 61.91 85 ALA A CA 1
ATOM 644 C C . ALA A 1 85 ? -68.056 7.242 132.191 1.00 61.91 85 ALA A C 1
ATOM 646 O O . ALA A 1 85 ? -67.700 7.956 131.256 1.00 61.91 85 ALA A O 1
ATOM 647 N N . SER A 1 86 ? -67.198 6.425 132.814 1.00 66.94 86 SER A N 1
ATOM 648 C CA . SER A 1 86 ? -65.774 6.289 132.465 1.00 66.94 86 SER A CA 1
ATOM 649 C C . SER A 1 86 ? -65.531 5.833 131.020 1.00 66.94 86 SER A C 1
ATOM 651 O O . SER A 1 86 ? -64.478 6.142 130.462 1.00 66.94 86 SER A O 1
ATOM 653 N N . LYS A 1 87 ? -66.467 5.091 130.418 1.00 75.81 87 LYS A N 1
ATOM 654 C CA . LYS A 1 87 ? -66.327 4.556 129.055 1.00 75.81 87 LYS A CA 1
ATOM 655 C C . LYS A 1 87 ? -66.873 5.493 127.978 1.00 75.81 87 LYS A C 1
ATOM 657 O O . LYS A 1 87 ? -66.587 5.275 126.804 1.00 75.81 87 LYS A O 1
ATOM 662 N N . ILE A 1 88 ? -67.612 6.540 128.354 1.00 75.19 88 ILE A N 1
ATOM 663 C CA . ILE A 1 88 ? -68.200 7.507 127.413 1.00 75.19 88 ILE A CA 1
ATOM 664 C C . ILE A 1 88 ? -67.130 8.163 126.523 1.00 75.19 88 ILE A C 1
ATOM 666 O O . ILE A 1 88 ? -67.286 8.077 125.307 1.00 75.19 88 ILE A O 1
ATOM 670 N N . PRO A 1 89 ? -65.996 8.681 127.044 1.00 80.88 89 PRO A N 1
ATOM 671 C CA . PRO A 1 89 ? -64.957 9.274 126.195 1.00 80.88 89 PRO A CA 1
ATOM 672 C C . PRO A 1 89 ? -64.337 8.269 125.214 1.00 80.88 89 PRO A C 1
ATOM 674 O O . PRO A 1 89 ? -63.919 8.626 124.117 1.00 80.88 89 PRO A O 1
ATOM 677 N N . GLN A 1 90 ? -64.286 6.990 125.598 1.00 79.62 90 GLN A N 1
ATOM 678 C CA . GLN A 1 90 ? -63.750 5.922 124.758 1.00 79.62 90 GLN A CA 1
ATOM 679 C C . GLN A 1 90 ? -64.721 5.565 123.622 1.00 79.62 90 GLN A C 1
ATOM 681 O O . GLN A 1 90 ? -64.295 5.350 122.486 1.00 79.62 90 GLN A O 1
ATOM 686 N N . TYR A 1 91 ? -66.027 5.547 123.904 1.00 81.38 91 TYR A N 1
ATOM 687 C CA . TYR A 1 91 ? -67.055 5.391 122.878 1.00 81.38 91 TYR A CA 1
ATOM 688 C C . TYR A 1 91 ? -67.130 6.611 121.951 1.00 81.38 91 TYR A C 1
ATOM 690 O O . TYR A 1 91 ? -67.204 6.425 120.742 1.00 81.38 91 TYR A O 1
ATOM 698 N N . GLU A 1 92 ? -67.018 7.835 122.473 1.00 85.00 92 GLU A N 1
ATOM 699 C CA . GLU A 1 92 ? -66.961 9.067 121.671 1.00 85.00 92 GLU A CA 1
ATOM 700 C C . GLU A 1 92 ? -65.729 9.104 120.757 1.00 85.00 92 GLU A C 1
ATOM 702 O O . GLU A 1 92 ? -65.854 9.384 119.566 1.00 85.00 92 GLU A O 1
ATOM 707 N N . ALA A 1 93 ? -64.552 8.721 121.262 1.00 83.88 93 ALA A N 1
ATOM 708 C CA . ALA A 1 93 ? -63.348 8.592 120.442 1.00 83.88 93 ALA A CA 1
ATOM 709 C C . ALA A 1 93 ? -63.515 7.539 119.332 1.00 83.88 93 ALA A C 1
ATOM 711 O O . ALA A 1 93 ? -63.073 7.744 118.200 1.00 83.88 93 ALA A O 1
ATOM 712 N N . THR A 1 94 ? -64.190 6.426 119.632 1.00 87.25 94 THR A N 1
ATOM 713 C CA . THR A 1 94 ? -64.474 5.377 118.641 1.00 87.25 94 THR A CA 1
ATOM 714 C C . THR A 1 94 ? -65.444 5.880 117.569 1.00 87.25 94 THR A C 1
ATOM 716 O O . THR A 1 94 ? -65.205 5.660 116.384 1.00 87.25 94 THR A O 1
ATOM 719 N N . ILE A 1 95 ? -66.496 6.607 117.959 1.00 87.69 95 ILE A N 1
ATOM 720 C CA . ILE A 1 95 ? -67.465 7.206 117.030 1.00 87.69 95 ILE A CA 1
ATOM 721 C C . ILE A 1 95 ? -66.769 8.203 116.102 1.00 87.69 95 ILE A C 1
ATOM 723 O O . ILE A 1 95 ? -66.912 8.086 114.888 1.00 87.69 95 ILE A O 1
ATOM 727 N N . HIS A 1 96 ? -65.944 9.108 116.633 1.00 89.00 96 HIS A N 1
ATOM 728 C CA . HIS A 1 96 ? -65.199 10.059 115.804 1.00 89.00 96 HIS A CA 1
ATOM 729 C C . HIS A 1 96 ? -64.213 9.382 114.848 1.00 89.00 96 HIS A C 1
ATOM 731 O O . HIS A 1 96 ? -64.068 9.814 113.704 1.00 89.00 96 HIS A O 1
ATOM 737 N N . THR A 1 97 ? -63.575 8.292 115.279 1.00 89.44 97 THR A N 1
ATOM 738 C CA . THR A 1 97 ? -62.689 7.508 114.406 1.00 89.44 97 THR A CA 1
ATOM 739 C C . THR A 1 97 ? -63.483 6.888 113.253 1.00 89.44 97 THR A C 1
ATOM 741 O O . THR A 1 97 ? -63.086 7.003 112.096 1.00 89.44 97 THR A O 1
ATOM 744 N N . MET A 1 98 ? -64.653 6.309 113.539 1.00 89.81 98 MET A N 1
ATOM 745 C CA . MET A 1 98 ? -65.531 5.747 112.509 1.00 89.81 98 MET A CA 1
ATOM 746 C C . MET A 1 98 ? -66.088 6.818 111.557 1.00 89.81 98 MET A C 1
ATOM 748 O O . MET A 1 98 ? -66.180 6.584 110.354 1.00 89.81 98 MET A O 1
ATOM 752 N N . GLU A 1 99 ? -66.442 8.005 112.055 1.00 91.50 99 GLU A N 1
ATOM 753 C CA . GLU A 1 99 ? -66.876 9.134 111.217 1.00 91.50 99 GLU A CA 1
ATOM 754 C C . GLU A 1 99 ? -65.766 9.586 110.259 1.00 91.50 99 GLU A C 1
ATOM 756 O O . GLU A 1 99 ? -66.016 9.824 109.071 1.00 91.50 99 GLU A O 1
ATOM 761 N N . GLN A 1 100 ? -64.526 9.640 110.751 1.00 90.50 100 GLN A N 1
ATOM 762 C CA . GLN A 1 100 ? -63.357 9.975 109.946 1.00 90.50 100 GLN A CA 1
ATOM 763 C C . GLN A 1 100 ? -63.082 8.913 108.872 1.00 90.50 100 GLN A C 1
ATOM 765 O O . GLN A 1 100 ? -62.838 9.267 107.715 1.00 90.50 100 GLN A O 1
ATOM 770 N N . GLU A 1 101 ? -63.200 7.626 109.209 1.00 89.50 101 GLU A N 1
ATOM 771 C CA . GLU A 1 101 ? -63.084 6.526 108.244 1.00 89.50 101 GLU A CA 1
ATOM 772 C C . GLU A 1 101 ? -64.164 6.603 107.158 1.00 89.50 101 GLU A C 1
ATOM 774 O O . GLU A 1 101 ? -63.864 6.454 105.974 1.00 89.50 101 GLU A O 1
ATOM 779 N N . VAL A 1 102 ? -65.414 6.915 107.513 1.00 92.06 102 VAL A N 1
ATOM 780 C CA . VAL A 1 102 ? -66.497 7.082 106.530 1.00 92.06 102 VAL A CA 1
ATOM 781 C C . VAL A 1 102 ? -66.209 8.250 105.586 1.00 92.06 102 VAL A C 1
ATOM 783 O O . VAL A 1 102 ? -66.394 8.126 104.372 1.00 92.06 102 VAL A O 1
ATOM 786 N N . HIS A 1 103 ? -65.729 9.383 106.102 1.00 91.44 103 HIS A N 1
ATOM 787 C CA . HIS A 1 103 ? -65.319 10.513 105.265 1.00 91.44 103 HIS A CA 1
ATOM 788 C C . HIS A 1 103 ? -64.148 10.167 104.344 1.00 91.44 103 HIS A C 1
ATOM 790 O O . HIS A 1 103 ? -64.161 10.557 103.172 1.00 91.44 103 HIS A O 1
ATOM 796 N N . GLN A 1 104 ? -63.187 9.382 104.828 1.00 91.31 104 GLN A N 1
ATOM 797 C CA . GLN A 1 104 ? -62.070 8.910 104.022 1.00 91.31 104 GLN A CA 1
ATOM 798 C C . GLN A 1 104 ? -62.529 7.955 102.914 1.00 91.31 104 GLN A C 1
ATOM 800 O O . GLN A 1 104 ? -62.202 8.174 101.748 1.00 91.31 104 GLN A O 1
ATOM 805 N N . VAL A 1 105 ? -63.376 6.973 103.228 1.00 91.00 105 VAL A N 1
ATOM 806 C CA . VAL A 1 105 ? -63.934 6.039 102.238 1.00 91.00 105 VAL A CA 1
ATOM 807 C C . VAL A 1 105 ? -64.770 6.778 101.190 1.00 91.00 105 VAL A C 1
ATOM 809 O O . VAL A 1 105 ? -64.679 6.483 99.997 1.00 91.00 105 VAL A O 1
ATOM 812 N N . MET A 1 106 ? -65.555 7.783 101.589 1.00 89.19 106 MET A N 1
ATOM 813 C CA . MET A 1 106 ? -66.291 8.620 100.635 1.00 89.19 106 MET A CA 1
ATOM 814 C C . MET A 1 106 ? -65.357 9.437 99.734 1.00 89.19 106 MET A C 1
ATOM 816 O O . MET A 1 106 ? -65.621 9.562 98.534 1.00 89.19 106 MET A O 1
ATOM 820 N N . ALA A 1 107 ? -64.267 9.987 100.275 1.00 88.06 107 ALA A N 1
ATOM 821 C CA . ALA A 1 107 ? -63.272 10.720 99.497 1.00 88.06 107 ALA A CA 1
ATOM 822 C C . ALA A 1 107 ? -62.549 9.806 98.494 1.00 88.06 107 ALA A C 1
ATOM 824 O O . ALA A 1 107 ? -62.429 10.160 97.318 1.00 88.06 107 ALA A O 1
ATOM 825 N N . GLU A 1 108 ? -62.152 8.608 98.921 1.00 86.25 108 GLU A N 1
ATOM 826 C CA . GLU A 1 108 ? -61.539 7.585 98.071 1.00 86.25 108 GLU A CA 1
ATOM 827 C C . GLU A 1 108 ? -62.498 7.124 96.972 1.00 86.25 108 GLU A C 1
ATOM 829 O O . GLU A 1 108 ? -62.137 7.104 95.795 1.00 86.25 108 GLU A O 1
ATOM 834 N N . HIS A 1 109 ? -63.757 6.844 97.313 1.00 84.81 109 HIS A N 1
ATOM 835 C CA . HIS A 1 109 ? -64.764 6.449 96.333 1.00 84.81 109 HIS A CA 1
ATOM 836 C C . HIS A 1 109 ? -65.031 7.561 95.305 1.00 84.81 109 HIS A C 1
ATOM 838 O O . HIS A 1 109 ? -65.153 7.296 94.106 1.00 84.81 109 HIS A O 1
ATOM 844 N N . ASN A 1 110 ? -65.060 8.824 95.736 1.00 85.00 110 ASN A N 1
ATOM 845 C CA . ASN A 1 110 ? -65.190 9.969 94.836 1.00 85.00 110 ASN A CA 1
ATOM 846 C C . ASN A 1 110 ? -63.960 10.155 93.936 1.00 85.00 110 ASN A C 1
ATOM 848 O O . ASN A 1 110 ? -64.116 10.506 92.764 1.00 85.00 110 ASN A O 1
ATOM 852 N N . LEU A 1 111 ? -62.751 9.890 94.439 1.00 83.12 111 LEU A N 1
ATOM 853 C CA . LEU A 1 111 ? -61.525 9.907 93.641 1.00 83.12 111 LEU A CA 1
ATOM 854 C C . LEU A 1 111 ? -61.530 8.785 92.595 1.00 83.12 111 LEU A C 1
ATOM 856 O O . LEU A 1 111 ? -61.274 9.039 91.418 1.00 83.12 111 LEU A O 1
ATOM 860 N N . VAL A 1 112 ? -61.911 7.569 92.991 1.00 81.31 112 VAL A N 1
ATOM 861 C CA . VAL A 1 112 ? -62.062 6.422 92.086 1.00 81.31 112 VAL A CA 1
ATOM 862 C C . VAL A 1 112 ? -63.117 6.705 91.016 1.00 81.31 112 VAL A C 1
ATOM 864 O O . VAL A 1 112 ? -62.888 6.416 89.842 1.00 81.31 112 VAL A O 1
ATOM 867 N N . ASN A 1 113 ? -64.243 7.328 91.369 1.00 78.69 113 ASN A N 1
ATOM 868 C CA . ASN A 1 113 ? -65.259 7.733 90.396 1.00 78.69 113 ASN A CA 1
ATOM 869 C C . ASN A 1 113 ? -64.767 8.832 89.445 1.00 78.69 113 ASN A C 1
ATOM 871 O O . ASN A 1 113 ? -65.041 8.756 88.246 1.00 78.69 113 ASN A O 1
ATOM 875 N N . LYS A 1 114 ? -63.996 9.815 89.933 1.00 75.69 114 LYS A N 1
ATOM 876 C CA . LYS A 1 114 ? -63.349 10.821 89.071 1.00 75.69 114 LYS A CA 1
ATOM 877 C C . LYS A 1 114 ? -62.340 10.184 88.109 1.00 75.69 114 LYS A C 1
ATOM 879 O O . LYS A 1 114 ? -62.313 10.569 86.945 1.00 75.69 114 LYS A O 1
ATOM 884 N N . MET A 1 115 ? -61.576 9.184 88.557 1.00 70.62 115 MET A N 1
ATOM 885 C CA . MET A 1 115 ? -60.624 8.447 87.714 1.00 70.62 115 MET A CA 1
ATOM 886 C C . MET A 1 115 ? -61.309 7.511 86.705 1.00 70.62 115 MET A C 1
ATOM 888 O O . MET A 1 115 ? -60.820 7.346 85.592 1.00 70.62 115 MET A O 1
ATOM 892 N N . LYS A 1 116 ? -62.457 6.917 87.053 1.00 67.44 116 LYS A N 1
ATOM 893 C CA . LYS A 1 116 ? -63.243 6.066 86.139 1.00 67.44 116 LYS A CA 1
ATOM 894 C C . LYS A 1 116 ? -64.045 6.865 85.105 1.00 67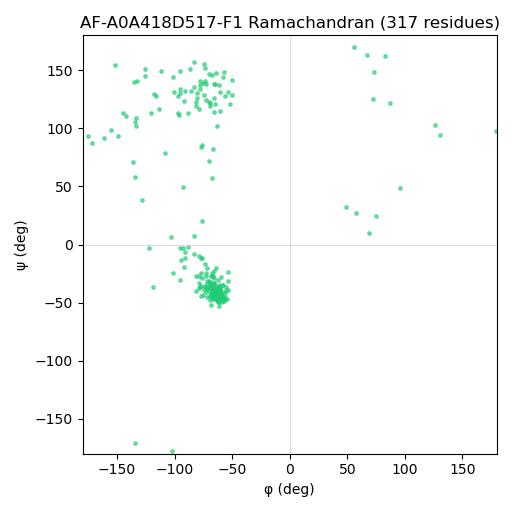.44 116 LYS A C 1
ATOM 896 O O . LYS A 1 116 ? -64.375 6.326 84.053 1.00 67.44 116 LYS A O 1
ATOM 901 N N . GLY A 1 117 ? -64.380 8.125 85.398 1.00 56.19 117 GLY A N 1
ATOM 902 C CA . GLY A 1 117 ? -65.302 8.940 84.599 1.00 56.19 117 GLY A CA 1
ATOM 903 C C . GLY A 1 117 ? -64.757 9.460 83.267 1.00 56.19 117 GLY A C 1
ATOM 904 O O . GLY A 1 117 ? -65.546 9.860 82.413 1.00 56.19 117 GLY A O 1
ATOM 905 N N . LYS A 1 118 ? -63.438 9.451 83.051 1.00 55.28 118 LYS A N 1
ATOM 906 C CA . LYS A 1 118 ? -62.840 9.763 81.748 1.00 55.28 118 LYS A CA 1
ATOM 907 C C . LYS A 1 118 ? -61.639 8.849 81.530 1.00 55.28 118 LYS A C 1
ATOM 909 O O . LYS A 1 118 ? -60.639 9.039 82.220 1.00 55.28 118 LYS A O 1
ATOM 914 N N . PRO A 1 119 ? -61.694 7.880 80.596 1.00 56.44 119 PRO A N 1
ATOM 915 C CA . PRO A 1 119 ? -60.463 7.259 80.144 1.00 56.44 119 PRO A CA 1
ATOM 916 C C . PRO A 1 119 ? -59.536 8.387 79.692 1.00 56.44 119 PRO A C 1
ATOM 918 O O . PRO A 1 119 ? -59.958 9.288 78.963 1.00 56.44 119 PRO A O 1
ATOM 921 N N . ILE A 1 120 ? -58.287 8.362 80.150 1.00 55.75 120 ILE A N 1
ATOM 922 C CA . ILE A 1 120 ? -57.222 9.141 79.529 1.00 55.75 120 ILE A CA 1
ATOM 923 C C . ILE A 1 120 ? -57.040 8.518 78.142 1.00 55.75 120 ILE A C 1
ATOM 925 O O . ILE A 1 120 ? -56.221 7.629 77.936 1.00 55.75 120 ILE A O 1
ATOM 929 N N . VAL A 1 121 ? -57.896 8.912 77.201 1.00 52.84 121 VAL A N 1
ATOM 930 C CA . VAL A 1 121 ? -57.747 8.590 75.789 1.00 52.84 121 VAL A CA 1
ATOM 931 C C . VAL A 1 121 ? -56.647 9.516 75.305 1.00 52.84 121 VAL A C 1
ATOM 933 O O . VAL A 1 121 ? -56.902 10.613 74.812 1.00 52.84 121 VAL A O 1
ATOM 936 N N . PHE A 1 122 ? -55.396 9.090 75.476 1.00 55.59 122 PHE A N 1
ATOM 937 C CA . PHE A 1 122 ? -54.364 9.536 74.551 1.00 55.59 122 PHE A CA 1
ATOM 938 C C . PHE A 1 122 ? -54.902 9.292 73.133 1.00 55.59 122 PHE A C 1
ATOM 940 O O . PHE A 1 122 ? -55.599 8.291 72.933 1.00 55.59 122 PHE A O 1
ATOM 947 N N . PRO A 1 123 ? -54.655 10.177 72.152 1.00 55.38 123 PRO A N 1
ATOM 948 C CA . PRO A 1 123 ? -55.147 10.003 70.790 1.00 55.38 123 PRO A CA 1
ATOM 949 C C . PRO A 1 123 ? -54.400 8.835 70.121 1.00 55.38 123 PRO A C 1
ATOM 951 O O . PRO A 1 123 ? -53.551 9.029 69.254 1.00 55.38 123 PRO A O 1
ATOM 954 N N . HIS A 1 124 ? -54.699 7.605 70.545 1.00 54.66 124 HIS A N 1
ATOM 955 C CA . HIS A 1 124 ? -54.107 6.365 70.058 1.00 54.66 124 HIS A CA 1
ATOM 956 C C . HIS A 1 124 ? -54.327 6.218 68.551 1.00 54.66 124 HIS A C 1
ATOM 958 O O . HIS A 1 124 ? -53.402 5.838 67.840 1.00 54.66 124 HIS A O 1
ATOM 964 N N . ASN A 1 125 ? -55.471 6.684 68.038 1.00 60.94 125 ASN A N 1
ATOM 965 C CA . ASN A 1 125 ? -55.796 6.627 66.612 1.00 60.94 125 ASN A CA 1
ATOM 966 C C . ASN A 1 125 ? -54.764 7.358 65.727 1.00 60.94 125 ASN A C 1
ATOM 968 O O . ASN A 1 125 ? -54.474 6.911 64.622 1.00 60.94 125 ASN A O 1
ATOM 972 N N . GLY A 1 126 ? -54.181 8.471 66.190 1.00 64.56 126 GLY A N 1
ATOM 973 C CA . GLY A 1 126 ? -53.193 9.229 65.410 1.00 64.56 126 GLY A CA 1
ATOM 974 C C . GLY A 1 126 ? -51.803 8.587 65.398 1.00 64.56 126 GLY A C 1
ATOM 975 O O . GLY A 1 126 ? -51.106 8.632 64.384 1.00 64.56 126 GLY A O 1
ATOM 976 N N . PHE A 1 127 ? -51.409 7.967 66.513 1.00 70.88 127 PHE A N 1
ATOM 977 C CA . PHE A 1 127 ? -50.143 7.240 66.627 1.00 70.88 127 PHE A CA 1
ATOM 978 C C . PHE A 1 127 ? -50.173 5.921 65.856 1.00 70.88 127 PHE A C 1
ATOM 980 O O . PHE A 1 127 ? -49.211 5.615 65.157 1.00 70.88 127 PHE A O 1
ATOM 987 N N . GLU A 1 128 ? -51.281 5.181 65.917 1.00 74.94 128 GLU A N 1
ATOM 988 C CA . GLU A 1 128 ? -51.451 3.919 65.191 1.00 74.94 128 GLU A CA 1
ATOM 989 C C . GLU A 1 128 ? -51.414 4.128 63.673 1.00 74.94 128 GLU A C 1
ATOM 991 O O . GLU A 1 128 ? -50.637 3.468 62.986 1.00 74.94 128 GLU A O 1
ATOM 996 N N . HIS A 1 129 ? -52.153 5.109 63.139 1.00 78.81 129 HIS A N 1
ATOM 997 C CA . HIS A 1 129 ? -52.097 5.424 61.707 1.00 78.81 129 HIS A CA 1
ATOM 998 C C . HIS A 1 129 ? -50.700 5.854 61.248 1.00 78.81 129 HIS A C 1
ATOM 1000 O O . HIS A 1 129 ? -50.259 5.467 60.165 1.00 78.81 129 HIS A O 1
ATOM 1006 N N . ARG A 1 130 ? -49.978 6.625 62.071 1.00 85.12 130 ARG A N 1
ATOM 1007 C CA . ARG A 1 130 ? -48.615 7.058 61.746 1.00 85.12 130 ARG A CA 1
ATOM 1008 C C . ARG A 1 130 ? -47.623 5.890 61.804 1.00 85.12 130 ARG A C 1
ATOM 1010 O O . ARG A 1 130 ? -46.782 5.780 60.919 1.00 85.12 130 ARG A O 1
ATOM 1017 N N . ALA A 1 131 ? -47.753 4.991 62.780 1.00 83.81 131 ALA A N 1
ATOM 1018 C CA . ALA A 1 131 ? -46.942 3.778 62.884 1.00 83.81 131 ALA A CA 1
ATOM 1019 C C . ALA A 1 131 ? -47.175 2.820 61.704 1.00 83.81 131 ALA A C 1
ATOM 1021 O O . ALA A 1 131 ? -46.212 2.312 61.134 1.00 83.81 131 ALA A O 1
ATOM 1022 N N . VAL A 1 132 ? -48.430 2.634 61.279 1.00 88.00 132 VAL A N 1
ATOM 1023 C CA . VAL A 1 132 ? -48.768 1.852 60.077 1.00 88.00 132 VAL A CA 1
ATOM 1024 C C . VAL A 1 132 ? -48.203 2.512 58.815 1.00 88.00 132 VAL A C 1
ATOM 1026 O O . VAL A 1 132 ? -47.648 1.822 57.964 1.00 88.00 132 VAL A O 1
ATOM 1029 N N . GLY A 1 133 ? -48.272 3.844 58.712 1.00 90.00 133 GLY A N 1
ATOM 1030 C CA . GLY A 1 133 ? -47.653 4.598 57.618 1.00 90.00 133 GLY A CA 1
ATOM 1031 C C . GLY A 1 133 ? -46.134 4.409 57.547 1.00 90.00 133 GLY A C 1
ATOM 1032 O O . GLY A 1 133 ? -45.603 4.140 56.472 1.00 90.00 133 GLY A O 1
ATOM 1033 N N . TYR A 1 134 ? -45.436 4.465 58.688 1.00 91.12 134 TYR A N 1
ATOM 1034 C CA . TYR A 1 134 ? -44.002 4.167 58.754 1.00 91.12 134 TYR A CA 1
ATOM 1035 C C . TYR A 1 134 ? -43.691 2.702 58.420 1.00 91.12 134 TYR A C 1
ATOM 1037 O O . TYR A 1 134 ? -42.723 2.439 57.711 1.00 91.12 134 TYR A O 1
ATOM 1045 N N . ALA A 1 135 ? -44.514 1.748 58.866 1.00 91.75 135 ALA A N 1
ATOM 1046 C CA . ALA A 1 135 ? -44.345 0.335 58.526 1.00 91.75 135 ALA A CA 1
ATOM 1047 C C . ALA A 1 135 ? -44.500 0.085 57.015 1.00 91.75 135 ALA A C 1
ATOM 1049 O O . ALA A 1 135 ? -43.685 -0.622 56.426 1.00 91.75 135 ALA A O 1
ATOM 1050 N N . ALA A 1 136 ? -45.489 0.713 56.371 1.00 93.56 136 ALA A N 1
ATOM 1051 C CA . ALA A 1 136 ? -45.687 0.632 54.925 1.00 93.56 136 ALA A CA 1
ATOM 1052 C C . ALA A 1 136 ? -44.542 1.299 54.140 1.00 93.56 136 ALA A C 1
ATOM 1054 O O . ALA A 1 136 ? -44.065 0.738 53.156 1.00 93.56 136 ALA A O 1
ATOM 1055 N N . ALA A 1 137 ? -44.058 2.462 54.592 1.00 94.25 137 ALA A N 1
ATOM 1056 C CA . ALA A 1 137 ? -42.909 3.133 53.984 1.00 94.25 137 ALA A CA 1
ATOM 1057 C C . ALA A 1 137 ? -41.620 2.302 54.109 1.00 94.25 137 ALA A C 1
ATOM 1059 O O . ALA A 1 137 ? -40.864 2.200 53.146 1.00 94.25 137 ALA A O 1
ATOM 1060 N N . ASN A 1 138 ? -41.396 1.657 55.259 1.00 93.31 138 ASN A N 1
ATOM 1061 C CA . ASN A 1 138 ? -40.264 0.751 55.457 1.00 93.31 138 ASN A CA 1
ATOM 1062 C C . ASN A 1 138 ? -40.363 -0.502 54.578 1.00 93.31 138 ASN A C 1
ATOM 1064 O O . ASN A 1 138 ? -39.352 -0.938 54.035 1.00 93.31 138 ASN A O 1
ATOM 1068 N N . ALA A 1 139 ? -41.565 -1.059 54.395 1.00 94.75 139 ALA A N 1
ATOM 1069 C CA . ALA A 1 139 ? -41.776 -2.163 53.461 1.00 94.75 139 ALA A CA 1
ATOM 1070 C C . ALA A 1 139 ? -41.434 -1.744 52.019 1.00 94.75 139 ALA A C 1
ATOM 1072 O O . ALA A 1 139 ? -40.645 -2.415 51.362 1.00 94.75 139 ALA A O 1
ATOM 1073 N N . ALA A 1 140 ? -41.914 -0.579 51.570 1.00 95.31 140 ALA A N 1
ATOM 1074 C CA . ALA A 1 140 ? -41.602 -0.051 50.241 1.00 95.31 140 ALA A CA 1
ATOM 1075 C C . ALA A 1 140 ? -40.101 0.256 50.048 1.00 95.31 140 ALA A C 1
ATOM 1077 O O . ALA A 1 140 ? -39.548 0.015 48.974 1.00 95.31 140 ALA A O 1
ATOM 1078 N N . LEU A 1 141 ? -39.422 0.760 51.084 1.00 96.06 141 LEU A N 1
ATOM 1079 C CA . LEU A 1 141 ? -37.969 0.963 51.073 1.00 96.06 141 LEU A CA 1
ATOM 1080 C C . LEU A 1 141 ? -37.208 -0.360 50.964 1.00 96.06 141 LEU A C 1
ATOM 1082 O O . LEU A 1 141 ? -36.260 -0.446 50.184 1.00 96.06 141 LEU A O 1
ATOM 1086 N N . ASN A 1 142 ? -37.628 -1.396 51.690 1.00 96.12 142 ASN A N 1
ATOM 1087 C CA . ASN A 1 142 ? -37.038 -2.730 51.577 1.00 96.12 142 ASN A CA 1
ATOM 1088 C C . ASN A 1 142 ? -37.248 -3.323 50.177 1.00 96.12 142 ASN A C 1
ATOM 1090 O O . ASN A 1 142 ? -36.299 -3.839 49.586 1.00 96.12 142 ASN A O 1
ATOM 1094 N N . ASP A 1 143 ? -38.443 -3.185 49.604 1.00 96.38 143 ASP A N 1
ATOM 1095 C CA . ASP A 1 143 ? -38.737 -3.635 48.238 1.00 96.38 143 ASP A CA 1
ATOM 1096 C C . ASP A 1 143 ? -37.875 -2.889 47.205 1.00 96.38 143 ASP A C 1
ATOM 1098 O O . ASP A 1 143 ? -37.288 -3.492 46.307 1.00 96.38 143 ASP A O 1
ATOM 1102 N N . SER A 1 144 ? -37.705 -1.572 47.361 1.00 97.00 144 SER A N 1
ATOM 1103 C CA . SER A 1 144 ? -36.808 -0.793 46.500 1.00 97.00 144 SER A CA 1
ATOM 1104 C C . SER A 1 144 ? -35.346 -1.207 46.664 1.00 97.00 144 SER A C 1
ATOM 1106 O O . SER A 1 144 ? -34.612 -1.286 45.680 1.00 97.00 144 SER A O 1
ATOM 1108 N N . THR A 1 145 ? -34.908 -1.466 47.895 1.00 97.56 145 THR A N 1
ATOM 1109 C CA . THR A 1 145 ? -33.522 -1.851 48.189 1.00 97.56 145 THR A CA 1
ATOM 1110 C C . THR A 1 145 ? -33.211 -3.220 47.596 1.00 97.56 145 THR A C 1
ATOM 1112 O O . THR A 1 145 ? -32.173 -3.398 46.960 1.00 97.56 145 THR A O 1
ATOM 1115 N N . THR A 1 146 ? -34.127 -4.181 47.733 1.00 97.12 146 THR A N 1
ATOM 1116 C CA . THR A 1 146 ? -33.976 -5.522 47.151 1.00 97.12 146 THR A CA 1
ATOM 1117 C C . THR A 1 146 ? -33.945 -5.467 45.627 1.00 97.12 146 THR A C 1
ATOM 1119 O O . THR A 1 146 ? -33.072 -6.088 45.019 1.00 97.12 146 THR A O 1
ATOM 1122 N N . LYS A 1 147 ? -34.811 -4.654 45.008 1.00 97.75 147 LYS A N 1
ATOM 1123 C CA . LYS A 1 147 ? -34.809 -4.438 43.558 1.00 97.75 147 LYS A CA 1
ATOM 1124 C C . LYS A 1 147 ? -33.497 -3.826 43.061 1.00 97.75 147 LYS A C 1
ATOM 1126 O O . LYS A 1 147 ? -32.885 -4.374 42.149 1.00 97.75 147 LYS A O 1
ATOM 1131 N N . LEU A 1 148 ? -33.027 -2.746 43.689 1.00 97.81 148 LEU A N 1
ATOM 1132 C CA . LEU A 1 148 ? -31.753 -2.107 43.330 1.00 97.81 148 LEU A CA 1
ATOM 1133 C C . LEU A 1 148 ? -30.560 -3.044 43.536 1.00 97.81 148 LEU A C 1
ATOM 1135 O O . LEU A 1 148 ? -29.629 -3.044 42.737 1.00 97.81 148 LEU A O 1
ATOM 1139 N N . THR A 1 149 ? -30.594 -3.877 44.576 1.00 97.62 149 THR A N 1
ATOM 1140 C CA . THR A 1 149 ? -29.551 -4.882 44.818 1.00 97.62 149 THR A CA 1
ATOM 1141 C C . THR A 1 149 ? -29.534 -5.939 43.710 1.00 97.62 149 THR A C 1
ATOM 1143 O O . THR A 1 149 ? -28.464 -6.331 43.249 1.00 97.62 149 THR A O 1
ATOM 1146 N N . ALA A 1 150 ? -30.705 -6.382 43.242 1.00 97.56 150 ALA A N 1
ATOM 1147 C CA . ALA A 1 150 ? -30.804 -7.312 42.119 1.00 97.56 150 ALA A CA 1
ATOM 1148 C C . ALA A 1 150 ? -30.290 -6.690 40.808 1.00 97.56 150 ALA A C 1
ATOM 1150 O O . ALA A 1 150 ? -29.485 -7.315 40.119 1.00 97.56 150 ALA A O 1
ATOM 1151 N N . GLU A 1 151 ? -30.684 -5.449 40.506 1.00 97.94 151 GLU A N 1
ATOM 1152 C CA . GLU A 1 151 ? -30.208 -4.709 39.328 1.00 97.94 151 GLU A CA 1
ATOM 1153 C C . GLU A 1 151 ? -28.685 -4.489 39.370 1.00 97.94 151 GLU A C 1
ATOM 1155 O O . GLU A 1 151 ? -28.004 -4.668 38.358 1.00 97.94 151 GLU A O 1
ATOM 1160 N N . LEU A 1 152 ? -28.124 -4.173 40.544 1.00 98.12 152 LEU A N 1
ATOM 1161 C CA . LEU A 1 152 ? -26.678 -4.035 40.733 1.00 98.12 152 LEU A CA 1
ATOM 1162 C C . LEU A 1 152 ? -25.945 -5.356 40.469 1.00 98.12 152 LEU A C 1
ATOM 1164 O O . LEU A 1 152 ? -24.938 -5.367 39.764 1.00 98.12 152 LEU A O 1
ATOM 1168 N N . ASN A 1 153 ? -26.456 -6.471 40.994 1.00 97.69 153 ASN A N 1
ATOM 1169 C CA . ASN A 1 153 ? -25.862 -7.790 40.769 1.00 97.69 153 ASN A CA 1
ATOM 1170 C C . ASN A 1 153 ? -25.920 -8.199 39.290 1.00 97.69 153 ASN A C 1
ATOM 1172 O O . ASN A 1 153 ? -24.949 -8.741 38.763 1.00 97.69 153 ASN A O 1
ATOM 1176 N N . GLU A 1 154 ? -27.020 -7.900 38.596 1.00 98.19 154 GLU A N 1
ATOM 1177 C CA . GLU A 1 154 ? -27.141 -8.142 37.156 1.00 98.19 154 GLU A CA 1
ATOM 1178 C C . GLU A 1 154 ? -26.155 -7.278 36.351 1.00 98.19 154 GLU A C 1
ATOM 1180 O O . GLU A 1 154 ? -25.502 -7.767 35.427 1.00 98.19 154 GLU A O 1
ATOM 1185 N N . ALA A 1 155 ? -25.998 -6.002 36.713 1.00 97.88 155 ALA A N 1
ATOM 1186 C CA . ALA A 1 155 ? -25.032 -5.112 36.077 1.00 97.88 155 ALA A CA 1
ATOM 1187 C C . ALA A 1 155 ? -23.587 -5.594 36.287 1.00 97.88 155 ALA A C 1
ATOM 1189 O O . ALA A 1 155 ? -22.801 -5.599 35.339 1.00 97.88 155 ALA A O 1
ATOM 1190 N N . LEU A 1 156 ? -23.245 -6.055 37.494 1.00 98.12 156 LEU A N 1
ATOM 1191 C CA . LEU A 1 156 ? -21.932 -6.632 37.791 1.00 98.12 156 LEU A CA 1
ATOM 1192 C C . LEU A 1 156 ? -21.662 -7.899 36.970 1.00 98.12 156 LEU A C 1
ATOM 1194 O O . LEU A 1 156 ? -20.565 -8.046 36.431 1.00 98.12 156 LEU A O 1
ATOM 1198 N N . ALA A 1 157 ? -22.662 -8.772 36.810 1.00 97.94 157 ALA A N 1
ATOM 1199 C CA . ALA A 1 157 ? -22.547 -9.951 35.954 1.00 97.94 157 ALA A CA 1
ATOM 1200 C C . ALA A 1 157 ? -22.280 -9.565 34.488 1.00 97.94 157 ALA A C 1
ATOM 1202 O O . ALA A 1 157 ? -21.339 -10.067 33.877 1.00 97.94 157 ALA A O 1
ATOM 1203 N N . LYS A 1 158 ? -23.022 -8.586 33.949 1.00 98.25 158 LYS A N 1
ATOM 1204 C CA . LYS A 1 158 ? -22.804 -8.075 32.582 1.00 98.25 158 LYS A CA 1
ATOM 1205 C C . LYS A 1 158 ? -21.409 -7.478 32.392 1.00 98.25 158 LYS A C 1
ATOM 1207 O O . LYS A 1 158 ? -20.801 -7.665 31.340 1.00 98.25 158 LYS A O 1
ATOM 1212 N N . VAL A 1 159 ? -20.888 -6.761 33.390 1.00 98.31 159 VAL A N 1
ATOM 1213 C CA . VAL A 1 159 ? -19.522 -6.213 33.342 1.00 98.31 159 VAL A CA 1
ATOM 1214 C C . VAL A 1 159 ? -18.486 -7.337 33.314 1.00 98.31 159 VAL A C 1
ATOM 1216 O O . VAL A 1 159 ? -17.547 -7.263 32.522 1.00 98.31 159 VAL A O 1
ATOM 1219 N N . ALA A 1 160 ? -18.666 -8.392 34.110 1.00 97.88 160 ALA A N 1
ATOM 1220 C CA . ALA A 1 160 ? -17.772 -9.547 34.093 1.00 97.88 160 ALA A CA 1
ATOM 1221 C C . ALA A 1 160 ? -17.761 -10.248 32.720 1.00 97.88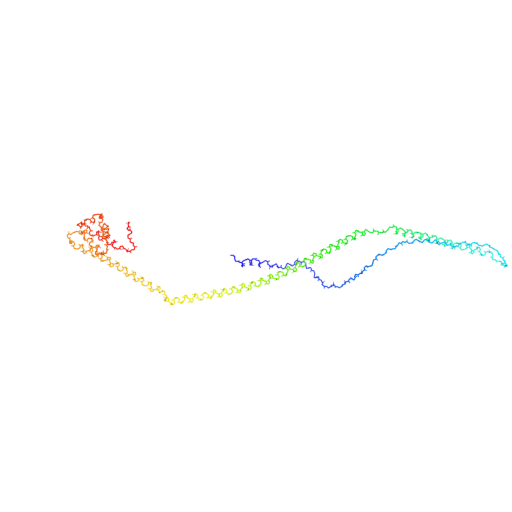 160 ALA A C 1
ATOM 1223 O O . ALA A 1 160 ? -16.685 -10.528 32.184 1.00 97.88 160 ALA A O 1
ATOM 1224 N N . ASP A 1 161 ? -18.930 -10.441 32.105 1.00 98.00 161 ASP A N 1
ATOM 1225 C CA . ASP A 1 161 ? -19.048 -11.025 30.762 1.00 98.00 161 ASP A CA 1
ATOM 1226 C C . ASP A 1 161 ? -18.388 -10.143 29.689 1.00 98.00 161 ASP A C 1
ATOM 1228 O O . ASP A 1 161 ? -17.666 -10.630 28.811 1.00 98.00 161 ASP A O 1
ATOM 1232 N N . LEU A 1 162 ? -18.569 -8.820 29.773 1.00 98.31 162 LEU A N 1
ATOM 1233 C CA . LEU A 1 162 ? -17.903 -7.865 28.883 1.00 98.31 162 LEU A CA 1
ATOM 1234 C C . LEU A 1 162 ? -16.380 -7.892 29.046 1.00 98.31 162 LEU A C 1
ATOM 1236 O O . LEU A 1 162 ? -15.645 -7.816 28.063 1.00 98.31 162 LEU A O 1
ATOM 1240 N N . MET A 1 163 ? -15.879 -8.038 30.271 1.00 97.88 163 MET A N 1
ATOM 1241 C CA . MET A 1 163 ? -14.444 -8.182 30.510 1.00 97.88 163 MET A CA 1
ATOM 1242 C C . MET A 1 163 ? -13.898 -9.486 29.920 1.00 97.88 163 MET A C 1
ATOM 1244 O O . MET A 1 163 ? -12.862 -9.461 29.252 1.00 97.88 163 MET A O 1
ATOM 1248 N N . ALA A 1 164 ? -14.605 -10.603 30.101 1.00 98.06 164 ALA A N 1
ATOM 1249 C CA . ALA A 1 164 ? -14.212 -11.897 29.548 1.00 98.06 164 ALA A CA 1
ATOM 1250 C C . ALA A 1 164 ? -14.200 -11.886 28.008 1.00 98.06 164 ALA A C 1
ATOM 1252 O O . ALA A 1 164 ? -13.246 -12.353 27.378 1.00 98.06 164 ALA A O 1
ATOM 1253 N N . THR A 1 165 ? -15.225 -11.298 27.387 1.00 98.00 165 THR A N 1
ATOM 1254 C CA . THR A 1 165 ? -15.305 -11.159 25.923 1.00 98.00 165 THR A CA 1
ATOM 1255 C C . THR A 1 165 ? -14.232 -10.222 25.374 1.00 98.00 165 THR A C 1
ATOM 1257 O O . THR A 1 165 ? -13.578 -10.569 24.389 1.00 98.00 165 THR A O 1
ATOM 1260 N N . ASN A 1 166 ? -13.962 -9.093 26.037 1.00 98.00 166 ASN A N 1
ATOM 1261 C CA . ASN A 1 166 ? -12.859 -8.205 25.665 1.00 98.00 166 ASN A CA 1
ATOM 1262 C C . ASN A 1 166 ? -11.503 -8.913 25.752 1.00 98.00 166 ASN A C 1
ATOM 1264 O O . ASN A 1 166 ? -10.678 -8.777 24.848 1.00 98.00 166 ASN A O 1
ATOM 1268 N N . GLN A 1 167 ? -11.272 -9.718 26.790 1.00 98.00 167 GLN A N 1
ATOM 1269 C CA . GLN A 1 167 ? -10.039 -10.492 26.916 1.00 98.00 167 GLN A CA 1
ATOM 1270 C C . GLN A 1 167 ? -9.893 -11.512 25.774 1.00 98.00 167 GLN A C 1
ATOM 1272 O O . GLN A 1 167 ? -8.826 -11.617 25.162 1.00 98.00 167 GLN A O 1
ATOM 1277 N N . ALA A 1 168 ? -10.970 -12.223 25.429 1.00 98.06 168 ALA A N 1
ATOM 1278 C CA . ALA A 1 168 ? -10.982 -13.149 24.299 1.00 98.06 168 ALA A CA 1
ATOM 1279 C C . ALA A 1 168 ? -10.720 -12.436 22.959 1.00 98.06 168 ALA A C 1
ATOM 1281 O O . ALA A 1 168 ? -9.949 -12.934 22.129 1.00 98.06 168 ALA A O 1
ATOM 1282 N N . LEU A 1 169 ? -11.304 -11.252 22.758 1.00 98.38 169 LEU A N 1
ATOM 1283 C CA . LEU A 1 169 ? -11.084 -10.437 21.566 1.00 98.38 169 LEU A CA 1
ATOM 1284 C C . LEU A 1 169 ? -9.618 -10.011 21.451 1.00 98.38 169 LEU A C 1
ATOM 1286 O O . LEU A 1 169 ? -9.011 -10.222 20.403 1.00 98.38 169 LEU A O 1
ATOM 1290 N N . VAL A 1 170 ? -9.018 -9.510 22.533 1.00 98.12 170 VAL A N 1
ATOM 1291 C CA . VAL A 1 170 ? -7.597 -9.124 22.569 1.00 98.12 170 VAL A CA 1
ATOM 1292 C C . VAL A 1 170 ? -6.693 -10.304 22.206 1.00 98.12 170 VAL A C 1
ATOM 1294 O O . VAL A 1 170 ? -5.787 -10.162 21.382 1.00 98.12 170 VAL A O 1
ATOM 1297 N N . HIS A 1 171 ? -6.951 -11.495 22.755 1.00 98.00 171 HIS A N 1
ATOM 1298 C CA . HIS A 1 171 ? -6.193 -12.694 22.389 1.00 98.00 171 HIS A CA 1
ATOM 1299 C C . HIS A 1 171 ? -6.363 -13.072 20.914 1.00 98.00 171 HIS A C 1
ATOM 1301 O O . HIS A 1 171 ? -5.399 -13.498 20.276 1.00 98.00 171 HIS A O 1
ATOM 1307 N N . THR A 1 172 ? -7.564 -12.909 20.361 1.00 97.94 172 THR A N 1
ATOM 1308 C CA . THR A 1 172 ? -7.848 -13.216 18.954 1.00 97.94 172 THR A CA 1
ATOM 1309 C C . THR A 1 172 ? -7.153 -12.227 18.021 1.00 97.94 172 THR A C 1
ATOM 1311 O O . THR A 1 172 ? -6.488 -12.655 17.078 1.00 97.94 172 THR A O 1
ATOM 1314 N N . MET A 1 173 ? -7.216 -10.929 18.334 1.00 97.62 173 MET A N 1
ATOM 1315 C CA . MET A 1 173 ? -6.516 -9.872 17.601 1.00 97.62 173 MET A CA 1
ATOM 1316 C C . MET A 1 173 ? -5.005 -10.101 17.599 1.00 97.62 173 MET A C 1
ATOM 1318 O O . MET A 1 173 ? -4.383 -10.034 16.545 1.00 97.62 173 MET A O 1
ATOM 1322 N N . LYS A 1 174 ? -4.420 -10.454 18.751 1.00 97.75 174 LYS A N 1
ATOM 1323 C CA . LYS A 1 174 ? -2.984 -10.743 18.847 1.00 97.75 174 LYS A CA 1
ATOM 1324 C C . LYS A 1 174 ? -2.574 -11.924 17.96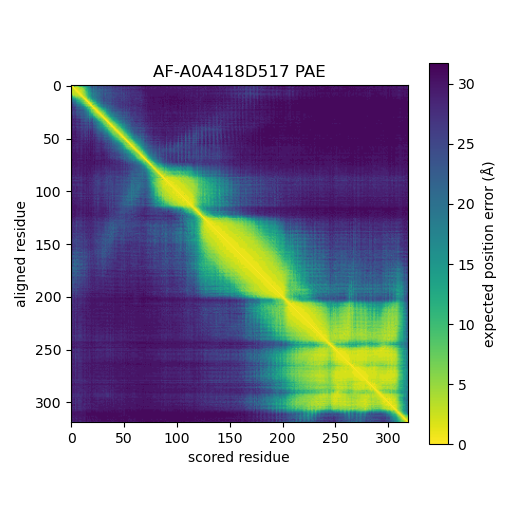4 1.00 97.75 174 LYS A C 1
ATOM 1326 O O . LYS A 1 174 ? -1.628 -11.814 17.196 1.00 97.75 174 LYS A O 1
ATOM 1331 N N . ARG A 1 175 ? -3.327 -13.031 18.003 1.00 97.31 175 ARG A N 1
ATOM 1332 C CA . ARG A 1 175 ? -3.065 -14.191 17.129 1.00 97.31 175 ARG A CA 1
ATOM 1333 C C . ARG A 1 175 ? -3.199 -13.840 15.649 1.00 97.31 175 ARG A C 1
ATOM 1335 O O . ARG A 1 175 ? -2.484 -14.401 14.828 1.00 97.31 175 ARG A O 1
ATOM 1342 N N . GLN A 1 176 ? -4.148 -12.976 15.294 1.00 97.44 176 GLN A N 1
ATOM 1343 C CA . GLN A 1 176 ? -4.322 -12.534 13.914 1.00 97.44 176 GLN A CA 1
ATOM 1344 C C . GLN A 1 176 ? -3.145 -11.668 13.450 1.00 97.44 176 GLN A C 1
ATOM 1346 O O . GLN A 1 176 ? -2.648 -11.893 12.351 1.00 97.44 176 GLN A O 1
ATOM 1351 N N . ASP A 1 177 ? -2.679 -10.743 14.290 1.00 97.94 177 ASP A N 1
ATOM 1352 C CA . ASP A 1 177 ? -1.504 -9.908 14.018 1.00 97.94 177 ASP A CA 1
ATOM 1353 C C . ASP A 1 177 ? -0.236 -10.758 13.821 1.00 97.94 177 ASP A C 1
ATOM 1355 O O . ASP A 1 177 ? 0.487 -10.583 12.841 1.00 97.94 177 ASP A O 1
ATOM 1359 N N . ASP A 1 178 ? -0.016 -11.758 14.681 1.00 97.69 178 ASP A N 1
ATOM 1360 C CA . ASP A 1 178 ? 1.115 -12.686 14.556 1.00 97.69 178 ASP A CA 1
ATOM 1361 C C . ASP A 1 178 ? 1.054 -13.483 13.236 1.00 97.69 178 ASP A C 1
ATOM 1363 O O . ASP A 1 178 ? 2.033 -13.525 12.486 1.00 97.69 178 ASP A O 1
ATOM 1367 N N . ARG A 1 179 ? -0.118 -14.032 12.877 1.00 97.56 179 ARG A N 1
ATOM 1368 C CA . ARG A 1 179 ? -0.315 -14.719 11.583 1.00 97.56 179 ARG A CA 1
ATOM 1369 C C . ARG A 1 179 ? -0.091 -13.794 10.390 1.00 97.56 179 ARG A C 1
ATOM 1371 O O . ARG A 1 179 ? 0.416 -14.233 9.359 1.00 97.56 179 ARG A O 1
ATOM 1378 N N . GLN A 1 180 ? -0.491 -12.529 10.498 1.00 97.00 180 GLN A N 1
ATOM 1379 C CA . GLN A 1 180 ? -0.301 -11.561 9.425 1.00 97.00 180 GLN A CA 1
ATOM 1380 C C . GLN A 1 180 ? 1.185 -11.250 9.223 1.00 97.00 180 GLN A C 1
ATOM 1382 O O . GLN A 1 180 ? 1.658 -11.275 8.087 1.00 97.00 180 GLN A O 1
ATOM 1387 N N . LYS A 1 181 ? 1.944 -11.062 10.307 1.00 97.56 181 LYS A N 1
ATOM 1388 C CA . LYS A 1 181 ? 3.404 -10.889 10.254 1.00 97.56 181 LYS A CA 1
ATOM 1389 C C . LYS A 1 181 ? 4.108 -12.093 9.630 1.00 97.56 181 LYS A C 1
ATOM 1391 O O . LYS A 1 181 ? 4.998 -11.921 8.796 1.00 97.56 181 LYS A O 1
ATOM 1396 N N . GLU A 1 182 ? 3.699 -13.309 9.991 1.00 97.00 182 GLU A N 1
ATOM 1397 C CA . GLU A 1 182 ? 4.220 -14.540 9.384 1.00 97.00 182 GLU A CA 1
ATOM 1398 C C . GLU A 1 182 ? 3.929 -14.598 7.880 1.00 97.00 182 GLU A C 1
ATOM 1400 O O . GLU A 1 182 ? 4.831 -14.866 7.082 1.00 97.00 182 GLU A O 1
ATOM 1405 N N . HIS A 1 183 ? 2.695 -14.284 7.477 1.00 97.50 183 HIS A N 1
ATOM 1406 C CA . HIS A 1 183 ? 2.302 -14.249 6.072 1.00 97.50 183 HIS A CA 1
ATOM 1407 C C . HIS A 1 183 ? 3.095 -13.198 5.278 1.00 97.50 183 HIS A C 1
ATOM 1409 O O . HIS A 1 183 ? 3.625 -13.499 4.208 1.00 97.50 183 HIS A O 1
ATOM 1415 N N . GLU A 1 184 ? 3.247 -11.982 5.806 1.00 97.12 184 GLU A N 1
ATOM 1416 C CA . GLU A 1 184 ? 4.045 -10.922 5.178 1.00 97.12 184 GLU A CA 1
ATOM 1417 C C . GLU A 1 184 ? 5.519 -11.315 5.037 1.00 97.12 184 GLU A C 1
ATOM 1419 O O . GLU A 1 184 ? 6.129 -11.080 3.989 1.00 97.12 184 GLU A O 1
ATOM 1424 N N . SER A 1 185 ? 6.092 -11.955 6.059 1.00 96.88 185 SER A N 1
ATOM 1425 C CA . SER A 1 185 ? 7.452 -12.496 6.009 1.00 96.88 185 SER A CA 1
ATOM 1426 C C . SER A 1 185 ? 7.588 -13.568 4.925 1.00 96.88 185 SER A C 1
ATOM 1428 O O . SER A 1 185 ? 8.512 -13.521 4.108 1.00 96.88 185 SER A O 1
ATOM 1430 N N . GLN A 1 186 ? 6.622 -14.487 4.839 1.00 97.19 186 GLN A N 1
ATOM 1431 C CA . GLN A 1 186 ? 6.606 -15.542 3.830 1.00 97.19 186 GLN A CA 1
ATOM 1432 C C . GLN A 1 186 ? 6.503 -14.975 2.408 1.00 97.19 186 GLN A C 1
ATOM 1434 O O . GLN A 1 186 ? 7.254 -15.393 1.523 1.00 97.19 186 GLN A O 1
ATOM 1439 N N . VAL A 1 187 ? 5.596 -14.022 2.173 1.00 97.31 187 VAL A N 1
ATOM 1440 C CA . VAL A 1 187 ? 5.438 -13.357 0.871 1.00 97.31 187 VAL A CA 1
ATOM 1441 C C . VAL A 1 187 ? 6.715 -12.611 0.499 1.00 97.31 187 VAL A C 1
ATOM 1443 O O . VAL A 1 187 ? 7.207 -12.761 -0.619 1.00 97.31 187 VAL A O 1
ATOM 1446 N N . ARG A 1 188 ? 7.307 -11.870 1.442 1.00 97.12 188 ARG A N 1
ATOM 1447 C CA . ARG A 1 188 ? 8.574 -11.159 1.231 1.00 97.12 188 ARG A CA 1
ATOM 1448 C C . ARG A 1 188 ? 9.711 -12.118 0.882 1.00 97.12 188 ARG A C 1
ATOM 1450 O O . ARG A 1 188 ? 10.481 -11.825 -0.028 1.00 97.12 188 ARG A O 1
ATOM 1457 N N . GLY A 1 189 ? 9.807 -13.257 1.566 1.00 97.19 189 GLY A N 1
ATOM 1458 C CA . GLY A 1 189 ? 10.793 -14.298 1.271 1.00 97.19 189 GLY A CA 1
ATOM 1459 C C . GLY A 1 189 ? 10.613 -14.891 -0.127 1.00 97.19 189 GLY A C 1
ATOM 1460 O O . GLY A 1 189 ? 11.563 -14.936 -0.904 1.00 97.19 189 GLY A O 1
ATOM 1461 N N . LYS A 1 190 ? 9.380 -15.266 -0.493 1.00 97.00 190 LYS A N 1
ATOM 1462 C CA . LYS A 1 190 ? 9.054 -15.777 -1.837 1.00 97.00 190 LYS A CA 1
ATOM 1463 C C . LYS A 1 190 ? 9.384 -14.763 -2.931 1.00 97.00 190 LYS A C 1
ATOM 1465 O O . LYS A 1 190 ? 9.980 -15.134 -3.938 1.00 97.00 190 LYS A O 1
ATOM 1470 N N . LEU A 1 191 ? 9.036 -13.492 -2.723 1.00 96.88 191 LEU A N 1
ATOM 1471 C CA . LEU A 1 191 ? 9.322 -12.426 -3.678 1.00 96.88 191 LEU A CA 1
ATOM 1472 C C . LEU A 1 191 ? 10.830 -12.220 -3.849 1.00 96.88 191 LEU A C 1
ATOM 1474 O O . LEU A 1 191 ? 11.303 -12.173 -4.979 1.00 96.88 191 LEU A O 1
ATOM 1478 N N . ARG A 1 192 ? 11.594 -12.167 -2.748 1.00 95.88 192 ARG A N 1
ATOM 1479 C CA . ARG A 1 192 ? 13.063 -12.083 -2.806 1.00 95.88 192 ARG A CA 1
ATOM 1480 C C . ARG A 1 192 ? 13.664 -13.253 -3.581 1.00 95.88 192 ARG A C 1
ATOM 1482 O O . ARG A 1 192 ? 14.464 -13.020 -4.474 1.00 95.88 192 ARG A O 1
ATOM 1489 N N . ASN A 1 193 ? 13.234 -14.483 -3.300 1.00 95.81 193 ASN A N 1
ATOM 1490 C CA . ASN A 1 193 ? 13.724 -15.664 -4.015 1.00 95.81 193 ASN A CA 1
ATOM 1491 C C . ASN A 1 193 ? 13.379 -15.612 -5.509 1.00 95.81 193 ASN A C 1
ATOM 1493 O O . ASN A 1 193 ? 14.200 -15.979 -6.346 1.00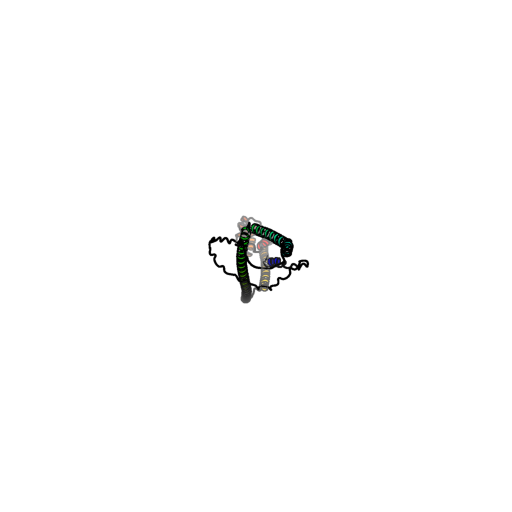 95.81 193 ASN A O 1
ATOM 1497 N N . SER A 1 194 ? 12.177 -15.136 -5.851 1.00 95.38 194 SER A N 1
ATOM 1498 C CA . SER A 1 194 ? 11.770 -14.953 -7.244 1.00 95.38 194 SER A CA 1
ATOM 1499 C C . SER A 1 194 ? 12.617 -13.899 -7.952 1.00 95.38 194 SER A C 1
ATOM 1501 O O . SER A 1 194 ? 12.971 -14.113 -9.105 1.00 95.38 194 SER A O 1
ATOM 1503 N N . ILE A 1 195 ? 12.937 -12.786 -7.283 1.00 91.62 195 ILE A N 1
ATOM 1504 C CA . ILE A 1 195 ? 13.814 -11.742 -7.829 1.00 91.62 195 ILE A CA 1
ATOM 1505 C C . ILE A 1 195 ? 15.195 -12.329 -8.106 1.00 91.62 195 ILE A C 1
ATOM 1507 O O . ILE A 1 195 ? 15.625 -12.280 -9.249 1.00 91.62 195 ILE A O 1
ATOM 1511 N N . VAL A 1 196 ? 15.816 -12.984 -7.120 1.00 90.19 196 VAL A N 1
ATOM 1512 C CA . VAL A 1 196 ? 17.137 -13.616 -7.289 1.00 90.19 196 VAL A CA 1
ATOM 1513 C C . VAL A 1 196 ? 17.123 -14.617 -8.445 1.00 90.19 196 VAL A C 1
ATOM 1515 O O . VAL A 1 196 ? 17.973 -14.570 -9.322 1.00 90.19 196 VAL A O 1
ATOM 1518 N N . THR A 1 197 ? 16.095 -15.467 -8.526 1.00 89.88 197 THR A N 1
ATOM 1519 C CA . THR A 1 197 ? 15.968 -16.440 -9.625 1.00 89.88 197 THR A CA 1
ATOM 1520 C C . THR A 1 197 ? 15.846 -15.760 -10.992 1.00 89.88 197 THR A C 1
ATOM 1522 O O . THR A 1 197 ? 16.335 -16.280 -11.994 1.00 89.88 197 THR A O 1
ATOM 1525 N N . LEU A 1 198 ? 15.133 -14.634 -11.070 1.00 87.12 198 LEU A N 1
ATOM 1526 C CA . LEU A 1 198 ? 14.987 -13.875 -12.311 1.00 87.12 198 LEU A CA 1
ATOM 1527 C C . LEU A 1 198 ? 16.275 -13.137 -12.671 1.00 87.12 198 LEU A C 1
ATOM 1529 O O . LEU A 1 198 ? 16.612 -13.101 -13.848 1.00 87.12 198 LEU A O 1
ATOM 1533 N N . GLU A 1 199 ? 17.001 -12.605 -11.692 1.00 85.31 199 GLU A N 1
ATOM 1534 C CA . GLU A 1 199 ? 18.321 -12.000 -11.882 1.00 85.31 199 GLU A CA 1
ATOM 1535 C C . GLU A 1 199 ? 19.326 -13.035 -12.406 1.00 85.31 199 GLU A C 1
ATOM 1537 O O . GLU A 1 199 ? 19.981 -12.779 -13.418 1.00 85.31 199 GLU A O 1
ATOM 1542 N N . ASP A 1 200 ? 19.354 -14.236 -11.815 1.00 83.75 200 ASP A N 1
ATOM 1543 C CA . ASP A 1 200 ? 20.185 -15.358 -12.267 1.00 83.75 200 ASP A CA 1
ATOM 1544 C C . ASP A 1 200 ? 19.841 -15.778 -13.707 1.00 83.75 200 ASP A C 1
ATOM 1546 O O . ASP A 1 200 ? 20.728 -16.001 -14.530 1.00 83.75 200 ASP A O 1
ATOM 1550 N N . LYS A 1 201 ? 18.543 -15.870 -14.041 1.00 83.19 201 LYS A N 1
ATOM 1551 C CA . LYS A 1 201 ? 18.075 -16.253 -15.388 1.00 83.19 201 LYS A CA 1
ATOM 1552 C C . LYS A 1 201 ? 18.306 -15.175 -16.439 1.00 83.19 201 LYS A C 1
ATOM 1554 O O . LYS A 1 201 ? 18.569 -15.506 -17.591 1.00 83.19 201 LYS A O 1
ATOM 1559 N N . ALA A 1 202 ? 18.146 -13.909 -16.068 1.00 79.75 202 ALA A N 1
ATOM 1560 C CA . ALA A 1 202 ? 18.362 -12.781 -16.964 1.00 79.75 202 ALA A CA 1
ATOM 1561 C C . ALA A 1 202 ? 19.856 -12.480 -17.159 1.00 79.75 202 ALA A C 1
ATOM 1563 O O . ALA A 1 202 ? 20.192 -11.700 -18.044 1.00 79.75 202 ALA A O 1
ATOM 1564 N N . GLY A 1 203 ? 20.741 -13.083 -16.353 1.00 73.44 203 GLY A N 1
ATOM 1565 C CA . GLY A 1 203 ? 22.189 -12.875 -16.427 1.00 73.44 203 GLY A CA 1
ATOM 1566 C C . GLY A 1 203 ? 22.640 -11.477 -15.991 1.00 73.44 203 GLY A C 1
ATOM 1567 O O . GLY A 1 203 ? 23.806 -11.135 -16.170 1.00 73.44 203 GLY A O 1
ATOM 1568 N N . GLY A 1 204 ? 21.734 -10.681 -15.411 1.00 67.25 204 GLY A N 1
ATOM 1569 C CA . GLY A 1 204 ? 21.947 -9.271 -15.095 1.00 67.25 204 GLY A CA 1
ATOM 1570 C C . GLY A 1 204 ? 22.090 -8.367 -16.330 1.00 67.25 204 GLY A C 1
ATOM 1571 O O . GLY A 1 204 ? 22.349 -8.807 -17.445 1.00 67.25 204 GLY A O 1
ATOM 1572 N N . VAL A 1 205 ? 21.927 -7.060 -16.124 1.00 71.56 205 VAL A N 1
ATOM 1573 C CA . VAL A 1 205 ? 22.327 -6.035 -17.102 1.00 71.56 205 VAL A CA 1
ATOM 1574 C C . VAL A 1 205 ? 23.708 -5.544 -16.680 1.00 71.56 205 VAL A C 1
ATOM 1576 O O . VAL A 1 205 ? 23.833 -4.909 -15.630 1.00 71.56 205 VAL A O 1
ATOM 1579 N N . ASP A 1 206 ? 24.756 -5.839 -17.457 1.00 79.44 206 ASP A N 1
ATOM 1580 C CA . ASP A 1 206 ? 26.085 -5.269 -17.206 1.00 79.44 206 ASP A CA 1
ATOM 1581 C C . ASP A 1 206 ? 26.117 -3.820 -17.701 1.00 79.44 206 ASP A C 1
ATOM 1583 O O . ASP A 1 206 ? 26.570 -3.499 -18.801 1.00 79.44 206 ASP A O 1
ATOM 1587 N N . ILE A 1 207 ? 25.648 -2.926 -16.832 1.00 81.88 207 ILE A N 1
ATOM 1588 C CA . ILE A 1 207 ? 25.594 -1.480 -17.068 1.00 81.88 207 ILE A CA 1
ATOM 1589 C C . ILE A 1 207 ? 26.971 -0.934 -17.484 1.00 81.88 207 ILE A C 1
ATOM 1591 O O . ILE A 1 207 ? 27.050 0.020 -18.258 1.00 81.88 207 ILE A O 1
ATOM 1595 N N . ASN A 1 208 ? 28.072 -1.529 -17.010 1.00 83.94 208 ASN A N 1
ATOM 1596 C CA . ASN A 1 208 ? 29.419 -1.082 -17.356 1.00 83.94 208 ASN A CA 1
ATOM 1597 C C . ASN A 1 208 ? 29.855 -1.566 -18.745 1.00 83.94 208 ASN A C 1
ATOM 1599 O O . ASN A 1 208 ? 30.610 -0.864 -19.423 1.00 83.94 208 ASN A O 1
ATOM 1603 N N . ALA A 1 209 ? 29.429 -2.752 -19.183 1.00 84.25 209 ALA A N 1
ATOM 1604 C CA . ALA A 1 209 ? 29.623 -3.205 -20.562 1.00 84.25 209 ALA A CA 1
ATOM 1605 C C . ALA A 1 209 ? 28.776 -2.381 -21.543 1.00 84.25 209 ALA A C 1
ATOM 1607 O O . ALA A 1 209 ? 29.309 -1.891 -22.543 1.00 84.25 209 ALA A O 1
ATOM 1608 N N . ASP A 1 210 ? 27.508 -2.136 -21.217 1.00 87.62 210 ASP A N 1
ATOM 1609 C CA . ASP A 1 210 ? 26.608 -1.322 -22.038 1.00 87.62 210 ASP A CA 1
ATOM 1610 C C . ASP A 1 210 ? 27.119 0.113 -22.162 1.00 87.62 210 ASP A C 1
ATOM 1612 O O . ASP A 1 210 ? 27.228 0.655 -23.263 1.00 87.62 210 ASP A O 1
ATOM 1616 N N . ARG A 1 211 ? 27.544 0.715 -21.046 1.00 92.44 211 ARG A N 1
ATOM 1617 C CA . ARG A 1 211 ? 28.149 2.050 -21.042 1.00 92.44 211 ARG A CA 1
ATOM 1618 C C . ARG A 1 211 ? 29.393 2.121 -21.927 1.00 92.44 211 ARG A C 1
ATOM 1620 O O . ARG A 1 211 ? 29.504 3.043 -22.731 1.00 92.44 211 ARG A O 1
ATOM 1627 N N . ARG A 1 212 ? 30.308 1.149 -21.819 1.00 93.06 212 ARG A N 1
ATOM 1628 C CA . ARG A 1 212 ? 31.512 1.087 -22.669 1.00 93.06 212 ARG A CA 1
ATOM 1629 C C . ARG A 1 212 ? 31.156 0.947 -24.147 1.00 93.06 212 ARG A C 1
ATOM 1631 O O . ARG A 1 212 ? 31.793 1.580 -24.987 1.00 93.06 212 ARG A O 1
ATOM 1638 N N . THR A 1 213 ? 30.129 0.162 -24.455 1.00 93.31 213 THR A N 1
ATOM 1639 C CA . THR A 1 213 ? 29.625 -0.019 -25.822 1.00 93.31 213 THR A CA 1
ATOM 1640 C C . THR A 1 213 ? 29.064 1.289 -26.371 1.00 93.31 213 THR A C 1
ATOM 1642 O O . THR A 1 213 ? 29.446 1.708 -27.461 1.00 93.31 213 THR A O 1
ATOM 1645 N N . ILE A 1 214 ? 28.241 1.997 -25.593 1.00 93.62 214 ILE A N 1
ATOM 1646 C CA . ILE A 1 214 ? 27.704 3.311 -25.970 1.00 93.62 214 ILE A CA 1
ATOM 1647 C C . ILE A 1 214 ? 28.837 4.320 -26.190 1.00 93.62 214 ILE A C 1
ATOM 1649 O O . ILE A 1 214 ? 28.841 5.028 -27.196 1.00 93.62 214 ILE A O 1
ATOM 1653 N N . GLU A 1 215 ? 29.823 4.379 -25.294 1.00 93.81 215 GLU A N 1
ATOM 1654 C CA . GLU A 1 215 ? 30.979 5.275 -25.421 1.00 93.81 215 GLU A CA 1
ATOM 1655 C C . GLU A 1 215 ? 31.841 4.946 -26.654 1.00 93.81 215 GLU A C 1
ATOM 1657 O O . GLU A 1 215 ? 32.375 5.851 -27.301 1.00 93.81 215 GLU A O 1
ATOM 1662 N N . HIS A 1 216 ? 31.989 3.665 -27.004 1.00 95.38 216 HIS A N 1
ATOM 1663 C CA . HIS A 1 216 ? 32.695 3.243 -28.214 1.00 95.38 216 HIS A CA 1
ATOM 1664 C C . HIS A 1 216 ? 31.935 3.635 -29.485 1.00 95.38 216 HIS A C 1
ATOM 1666 O O . HIS A 1 216 ? 32.498 4.338 -30.322 1.00 95.38 216 HIS A O 1
ATOM 1672 N N . LEU A 1 217 ? 30.649 3.282 -29.580 1.00 94.62 217 LEU A N 1
ATOM 1673 C CA . LEU A 1 217 ? 29.798 3.627 -30.724 1.00 94.62 217 LEU A CA 1
ATOM 1674 C C . LEU A 1 217 ? 29.680 5.143 -30.908 1.00 94.62 217 LEU A C 1
ATOM 1676 O O . LEU A 1 217 ? 29.687 5.643 -32.028 1.00 94.62 217 LEU A O 1
ATOM 1680 N N . THR A 1 218 ? 29.623 5.901 -29.811 1.00 90.69 218 THR A N 1
ATOM 1681 C CA . THR A 1 218 ? 29.588 7.368 -29.868 1.00 90.69 218 THR A CA 1
ATOM 1682 C C . THR A 1 218 ? 30.858 7.931 -30.506 1.00 90.69 218 THR A C 1
ATOM 1684 O O . THR A 1 218 ? 30.768 8.834 -31.338 1.00 90.69 218 THR A O 1
ATOM 1687 N N . ARG A 1 219 ? 32.034 7.392 -30.156 1.00 92.62 219 ARG A N 1
ATOM 1688 C CA . ARG A 1 219 ? 33.309 7.792 -30.773 1.00 92.62 219 ARG A CA 1
ATOM 1689 C C . ARG A 1 219 ? 33.366 7.406 -32.246 1.00 92.62 219 ARG A C 1
ATOM 1691 O O . ARG A 1 219 ? 33.693 8.252 -33.069 1.00 92.62 219 ARG A O 1
ATOM 1698 N N . GLU A 1 220 ? 32.971 6.184 -32.583 1.00 91.94 220 GLU A N 1
ATOM 1699 C CA . GLU A 1 220 ? 32.959 5.704 -33.968 1.00 91.94 220 GLU A CA 1
ATOM 1700 C C . GLU A 1 220 ? 32.033 6.554 -34.853 1.00 91.94 220 GLU A C 1
ATOM 1702 O O . GLU A 1 220 ? 32.419 6.993 -35.935 1.00 91.94 220 GLU A O 1
ATOM 1707 N N . VAL A 1 221 ? 30.839 6.901 -34.362 1.00 88.00 221 VAL A N 1
ATOM 1708 C CA . VAL A 1 221 ? 29.918 7.804 -35.068 1.00 88.00 221 VAL A CA 1
ATOM 1709 C C . VAL A 1 221 ? 30.529 9.197 -35.251 1.00 88.00 221 VAL A C 1
ATOM 1711 O O . VAL A 1 221 ? 30.388 9.788 -36.322 1.00 88.00 221 VAL A O 1
ATOM 1714 N N . GLN A 1 222 ? 31.227 9.736 -34.248 1.00 83.56 222 GLN A N 1
ATOM 1715 C CA . GLN A 1 222 ? 31.919 11.026 -34.368 1.00 83.56 222 GLN A CA 1
ATOM 1716 C C . GLN A 1 222 ? 33.053 10.984 -35.403 1.00 83.56 222 GLN A C 1
ATOM 1718 O O . GLN A 1 222 ? 33.161 11.902 -36.219 1.00 83.56 222 GLN A O 1
ATOM 1723 N N . GLU A 1 223 ? 33.853 9.919 -35.417 1.00 84.62 223 GLU A N 1
ATOM 1724 C CA . GLU A 1 223 ? 34.930 9.708 -36.390 1.00 84.62 223 GLU A CA 1
ATOM 1725 C C . GLU A 1 223 ? 34.383 9.561 -37.815 1.00 84.62 223 GLU A C 1
ATOM 1727 O O . GLU A 1 223 ? 34.863 10.230 -38.733 1.00 84.62 223 GLU A O 1
ATOM 1732 N N . LEU A 1 224 ? 33.318 8.777 -38.002 1.00 84.38 224 LEU A N 1
ATOM 1733 C CA . LEU A 1 224 ? 32.642 8.627 -39.293 1.00 84.38 224 LEU A CA 1
ATOM 1734 C C . LEU A 1 224 ? 32.038 9.949 -39.784 1.00 84.38 224 LEU A C 1
ATOM 1736 O O . LEU A 1 224 ? 32.127 10.267 -40.973 1.00 84.38 224 LEU A O 1
ATOM 1740 N N . MET A 1 225 ? 31.461 10.756 -38.887 1.00 80.69 225 MET A N 1
ATOM 1741 C CA . MET A 1 225 ? 30.997 12.101 -39.237 1.00 80.69 225 MET A CA 1
ATOM 1742 C C . MET A 1 225 ? 32.157 12.993 -39.689 1.00 80.69 225 MET A C 1
ATOM 1744 O O . MET A 1 225 ? 32.032 13.658 -40.717 1.00 80.69 225 MET A O 1
ATOM 1748 N N . ALA A 1 226 ? 33.286 12.985 -38.975 1.00 80.62 226 ALA A N 1
ATOM 1749 C CA . ALA A 1 226 ? 34.471 13.764 -39.334 1.00 80.62 226 ALA A CA 1
ATOM 1750 C C . ALA A 1 226 ? 35.082 13.321 -40.675 1.00 80.62 226 ALA A C 1
ATOM 1752 O O . ALA A 1 226 ? 35.459 14.163 -41.495 1.00 80.62 226 ALA A O 1
ATOM 1753 N N . TYR A 1 227 ? 35.128 12.013 -40.936 1.00 82.31 227 TYR A N 1
ATOM 1754 C CA . TYR A 1 227 ? 35.577 11.469 -42.215 1.00 82.31 227 TYR A CA 1
ATOM 1755 C C . TYR A 1 227 ? 34.671 11.918 -43.367 1.00 82.31 227 TYR A C 1
ATOM 1757 O O . TYR A 1 227 ? 35.164 12.415 -44.382 1.00 82.31 227 TYR A O 1
ATOM 1765 N N . ARG A 1 228 ? 33.345 11.837 -43.188 1.00 79.31 228 ARG A N 1
ATOM 1766 C CA . ARG A 1 228 ? 32.365 12.306 -44.180 1.00 79.31 228 ARG A CA 1
ATOM 1767 C C . ARG A 1 228 ? 32.556 13.788 -44.514 1.00 79.31 228 ARG A C 1
ATOM 1769 O O . ARG A 1 228 ? 32.622 14.148 -45.684 1.00 79.31 228 ARG A O 1
ATOM 1776 N N . VAL A 1 229 ? 32.753 14.634 -43.499 1.00 76.75 229 VAL A N 1
ATOM 1777 C CA . VAL A 1 229 ? 33.052 16.069 -43.676 1.00 76.75 229 VAL A CA 1
ATOM 1778 C C . VAL A 1 229 ? 34.286 16.288 -44.556 1.00 76.75 229 VAL A C 1
ATOM 1780 O O . VAL A 1 229 ? 34.291 17.142 -45.449 1.00 76.75 229 VAL A O 1
ATOM 1783 N N . ALA A 1 230 ? 35.361 15.545 -44.283 1.00 80.25 230 ALA A N 1
ATOM 1784 C CA . ALA A 1 230 ? 36.610 15.664 -45.022 1.00 80.25 230 ALA A CA 1
ATOM 1785 C C . ALA A 1 230 ? 36.453 15.211 -46.481 1.00 80.25 230 ALA A C 1
ATOM 1787 O O . ALA A 1 230 ? 36.966 15.881 -47.383 1.00 80.25 230 ALA A O 1
ATOM 1788 N N . HIS A 1 231 ? 35.711 14.125 -46.705 1.00 82.88 231 HIS A N 1
ATOM 1789 C CA . HIS A 1 231 ? 35.400 13.594 -48.028 1.00 82.88 231 HIS A CA 1
ATOM 1790 C C . HIS A 1 231 ? 34.584 14.589 -48.872 1.00 82.88 231 HIS A C 1
ATOM 1792 O O . HIS A 1 231 ? 34.995 14.941 -49.977 1.00 82.88 231 HIS A O 1
ATOM 1798 N N . ASP A 1 232 ? 33.498 15.146 -48.329 1.00 78.31 232 ASP A N 1
ATOM 1799 C CA . ASP A 1 232 ? 32.644 16.107 -49.047 1.00 78.31 232 ASP A CA 1
ATOM 1800 C C . ASP A 1 232 ? 33.411 17.381 -49.441 1.00 78.31 232 ASP A C 1
ATOM 1802 O O . ASP A 1 232 ? 33.281 17.914 -50.548 1.00 78.31 232 ASP A O 1
ATOM 1806 N N . LYS A 1 233 ? 34.296 17.855 -48.554 1.00 78.06 233 LYS A N 1
ATOM 1807 C CA . LYS A 1 233 ? 35.187 18.989 -48.840 1.00 78.06 233 LYS A CA 1
ATOM 1808 C C . LYS A 1 233 ? 36.205 18.665 -49.939 1.00 78.06 233 LYS A C 1
ATOM 1810 O O . LYS A 1 233 ? 36.607 19.571 -50.677 1.00 78.06 233 LYS A O 1
ATOM 1815 N N . HIS A 1 234 ? 36.655 17.414 -50.026 1.00 84.25 234 HIS A N 1
ATOM 1816 C CA . HIS A 1 234 ? 37.574 16.962 -51.064 1.00 84.25 234 HIS A CA 1
ATOM 1817 C C . HIS A 1 234 ? 36.892 16.937 -52.437 1.00 84.25 234 HIS A C 1
ATOM 1819 O O . HIS A 1 234 ? 37.431 17.533 -53.369 1.00 84.25 234 HIS A O 1
ATOM 1825 N N . GLU A 1 235 ? 35.689 16.368 -52.547 1.00 82.50 235 GLU A N 1
ATOM 1826 C CA . GLU A 1 235 ? 34.924 16.316 -53.805 1.00 82.50 235 GLU A CA 1
ATOM 1827 C C . GLU A 1 235 ? 34.683 17.710 -54.406 1.00 82.50 235 GLU A C 1
ATOM 1829 O O . GLU A 1 235 ? 34.882 17.926 -55.604 1.00 82.50 235 GLU A O 1
ATOM 1834 N N . LEU A 1 236 ? 34.354 18.703 -53.570 1.00 77.44 236 LEU A N 1
ATOM 1835 C CA . LEU A 1 236 ? 34.192 20.091 -54.022 1.00 77.44 236 LEU A CA 1
ATOM 1836 C C . LEU A 1 236 ? 35.491 20.691 -54.571 1.00 77.44 236 LEU A C 1
ATOM 1838 O O . LEU A 1 236 ? 35.475 21.396 -55.579 1.00 77.44 236 LEU A O 1
ATOM 1842 N N . ARG A 1 237 ? 36.629 20.399 -53.930 1.00 81.88 237 ARG A N 1
ATOM 1843 C CA . ARG A 1 237 ? 37.947 20.850 -54.404 1.00 81.88 237 ARG A CA 1
ATOM 1844 C C . ARG A 1 237 ? 38.368 20.156 -55.696 1.00 81.88 237 ARG A C 1
ATOM 1846 O O . ARG A 1 237 ? 39.082 20.761 -56.492 1.00 81.88 237 ARG A O 1
ATOM 1853 N N . VAL A 1 238 ? 37.965 18.904 -55.906 1.00 84.94 238 VAL A N 1
ATOM 1854 C CA . VAL A 1 238 ? 38.237 18.179 -57.154 1.00 84.94 238 VAL A CA 1
ATOM 1855 C C . VAL A 1 238 ? 37.513 18.845 -58.322 1.00 84.94 238 VAL A C 1
ATOM 1857 O O . VAL A 1 238 ? 38.142 19.094 -59.347 1.00 84.94 238 VAL A O 1
ATOM 1860 N N . GLU A 1 239 ? 36.234 19.197 -58.172 1.00 81.75 239 GLU A N 1
ATOM 1861 C CA . GLU A 1 239 ? 35.495 19.891 -59.238 1.00 81.75 239 GLU A CA 1
ATOM 1862 C C . GLU A 1 239 ? 35.989 21.332 -59.470 1.00 81.75 239 GLU A C 1
ATOM 1864 O O . GLU A 1 239 ? 36.086 21.762 -60.616 1.00 81.75 239 GLU A O 1
ATOM 1869 N N . GLU A 1 240 ? 36.410 22.051 -58.424 1.00 80.25 240 GLU A N 1
ATOM 1870 C CA . GLU A 1 240 ? 37.069 23.367 -58.551 1.00 80.25 240 GLU A CA 1
ATOM 1871 C C . GLU A 1 240 ? 38.381 23.279 -59.343 1.00 80.25 240 GLU A C 1
ATOM 1873 O O . GLU A 1 240 ? 38.648 24.116 -60.200 1.00 80.25 240 GLU A O 1
ATOM 1878 N N . ARG A 1 241 ? 39.182 22.228 -59.124 1.00 81.81 241 ARG A N 1
ATOM 1879 C CA . ARG A 1 241 ? 40.403 21.981 -59.910 1.00 81.81 241 ARG A CA 1
ATOM 1880 C C . ARG A 1 241 ? 40.099 21.578 -61.351 1.00 81.81 241 ARG A C 1
ATOM 1882 O O . ARG A 1 241 ? 40.833 21.980 -62.248 1.00 81.81 241 ARG A O 1
ATOM 1889 N N . ARG A 1 242 ? 39.033 20.802 -61.584 1.00 81.88 242 ARG A N 1
ATOM 1890 C CA . ARG A 1 242 ? 38.591 20.396 -62.933 1.00 81.88 242 ARG A CA 1
ATOM 1891 C C . ARG A 1 242 ? 38.098 21.569 -63.771 1.00 81.88 242 ARG A C 1
ATOM 1893 O O . ARG A 1 242 ? 38.240 21.522 -64.987 1.00 81.88 242 ARG A O 1
ATOM 1900 N N . ALA A 1 243 ? 37.562 22.609 -63.138 1.00 77.38 243 ALA A N 1
ATOM 1901 C CA . ALA A 1 243 ? 37.209 23.848 -63.817 1.00 77.38 243 ALA A CA 1
ATOM 1902 C C . ALA A 1 243 ? 38.445 24.568 -64.400 1.00 77.38 243 ALA A C 1
ATOM 1904 O O . ALA A 1 243 ? 38.300 25.347 -65.330 1.00 77.38 243 ALA A O 1
ATOM 1905 N N . GLY A 1 244 ? 39.660 24.275 -63.929 1.00 72.31 244 GLY A N 1
ATOM 1906 C CA . GLY A 1 244 ? 40.892 24.862 -64.458 1.00 72.31 244 GLY A CA 1
ATOM 1907 C C . GLY A 1 244 ? 41.213 26.250 -63.879 1.00 72.31 244 GLY A C 1
ATOM 1908 O O . GLY A 1 244 ? 40.352 26.898 -63.279 1.00 72.31 244 GLY A O 1
ATOM 1909 N N . PRO A 1 245 ? 42.472 26.708 -64.016 1.00 69.00 245 PRO A N 1
ATOM 1910 C CA . PRO A 1 245 ? 42.960 27.937 -63.383 1.00 69.00 245 PRO A CA 1
ATOM 1911 C C . PRO A 1 245 ? 42.317 29.215 -63.947 1.00 69.00 245 PRO A C 1
ATOM 1913 O O . PRO A 1 245 ? 42.216 30.206 -63.229 1.00 69.00 245 PRO A O 1
ATOM 1916 N N . ASP A 1 246 ? 41.823 29.172 -65.185 1.00 71.00 246 ASP A N 1
ATOM 1917 C CA . ASP A 1 246 ? 41.264 30.333 -65.892 1.00 71.00 246 ASP A CA 1
ATOM 1918 C C . ASP A 1 246 ? 39.853 30.719 -65.410 1.00 71.00 246 ASP A C 1
ATOM 1920 O O . ASP A 1 246 ? 39.355 31.802 -65.711 1.00 71.00 246 ASP A O 1
ATOM 1924 N N . ASN A 1 247 ? 39.201 29.858 -64.619 1.00 71.81 247 ASN A N 1
ATOM 1925 C CA . ASN A 1 247 ? 37.823 30.054 -64.162 1.00 71.81 247 ASN A CA 1
ATOM 1926 C C . ASN A 1 247 ? 37.683 30.956 -62.920 1.00 71.81 247 ASN A C 1
ATOM 1928 O O . ASN A 1 247 ? 36.582 31.082 -62.388 1.00 71.81 247 ASN A O 1
ATOM 1932 N N . ASN A 1 248 ? 38.763 31.595 -62.445 1.00 78.06 248 ASN A N 1
ATOM 1933 C CA . ASN A 1 248 ? 38.753 32.598 -61.362 1.00 78.06 248 ASN A CA 1
ATOM 1934 C C . ASN A 1 248 ? 37.975 32.179 -60.092 1.00 78.06 248 ASN A C 1
ATOM 1936 O O . ASN A 1 248 ? 37.379 33.009 -59.406 1.00 78.06 248 ASN A O 1
ATOM 1940 N N . GLY A 1 249 ? 37.962 30.881 -59.766 1.00 79.12 249 GLY A N 1
ATOM 1941 C CA . GLY A 1 249 ? 37.227 30.356 -58.610 1.00 79.12 249 GLY A CA 1
ATOM 1942 C C . GLY A 1 249 ? 35.706 30.277 -58.802 1.00 79.12 249 GLY A C 1
ATOM 1943 O O . GLY A 1 249 ? 34.970 30.289 -57.814 1.00 79.12 249 GLY A O 1
ATOM 1944 N N . MET A 1 250 ? 35.226 30.195 -60.043 1.00 86.69 250 MET A N 1
ATOM 1945 C CA . MET A 1 250 ? 33.818 29.994 -60.386 1.00 86.69 250 MET A CA 1
ATOM 1946 C C . MET A 1 250 ? 33.533 28.535 -60.781 1.00 86.69 250 MET A C 1
ATOM 1948 O O . MET A 1 250 ? 34.353 27.873 -61.413 1.00 86.69 250 MET A O 1
ATOM 1952 N N . LEU A 1 251 ? 32.350 28.034 -60.421 1.00 86.75 251 LEU A N 1
ATOM 1953 C CA . LEU A 1 251 ? 31.849 26.694 -60.749 1.00 86.75 251 LEU A CA 1
ATOM 1954 C C . LEU A 1 251 ? 30.491 26.787 -61.440 1.00 86.75 251 LEU A C 1
ATOM 1956 O O . LEU A 1 251 ? 29.682 27.631 -61.073 1.00 86.75 251 LEU A O 1
ATOM 1960 N N . SER A 1 252 ? 30.202 25.900 -62.391 1.00 88.38 252 SER A N 1
ATOM 1961 C CA . SER A 1 252 ? 28.853 25.797 -62.956 1.00 88.38 252 SER A CA 1
ATOM 1962 C C . SER A 1 252 ? 27.879 25.137 -61.976 1.00 88.38 252 SER A C 1
ATOM 1964 O O . SER A 1 252 ? 28.273 24.286 -61.167 1.00 88.38 252 SER A O 1
ATOM 1966 N N . LEU A 1 253 ? 26.591 25.477 -62.083 1.00 88.75 253 LEU A N 1
ATOM 1967 C CA . LEU A 1 253 ? 25.530 24.824 -61.306 1.00 88.75 253 LEU A CA 1
ATOM 1968 C C . LEU A 1 253 ? 25.523 23.299 -61.502 1.00 88.75 253 LEU A C 1
ATOM 1970 O O . LEU A 1 253 ? 25.341 22.563 -60.534 1.00 88.75 253 LEU A O 1
ATOM 1974 N N . ASP A 1 254 ? 25.808 22.805 -62.708 1.00 88.06 254 ASP A N 1
ATOM 1975 C CA . ASP A 1 254 ? 25.927 21.365 -62.976 1.00 88.06 254 ASP A CA 1
ATOM 1976 C C . ASP A 1 254 ? 27.056 20.685 -62.199 1.00 88.06 254 ASP A C 1
ATOM 1978 O O . ASP A 1 254 ? 26.906 19.549 -61.735 1.00 88.06 254 ASP A O 1
ATOM 1982 N N . SER A 1 255 ? 28.192 21.362 -62.036 1.00 87.31 255 SER A N 1
ATOM 1983 C CA . SER A 1 255 ? 29.304 20.831 -61.252 1.00 87.31 255 SER A CA 1
ATOM 1984 C C . SER A 1 255 ? 28.949 20.764 -59.771 1.00 87.31 255 SER A C 1
ATOM 1986 O O . SER A 1 255 ? 29.169 19.724 -59.153 1.00 87.31 255 SER A O 1
ATOM 1988 N N . VAL A 1 256 ? 28.297 21.791 -59.217 1.00 88.19 256 VAL A N 1
ATOM 1989 C CA . VAL A 1 256 ? 27.819 21.753 -57.823 1.00 88.19 256 VAL A CA 1
ATOM 1990 C C . VAL A 1 256 ? 26.752 20.661 -57.637 1.00 88.19 256 VAL A C 1
ATOM 1992 O O . VAL A 1 256 ? 26.837 19.873 -56.693 1.00 88.19 256 VAL A O 1
ATOM 1995 N N . ARG A 1 257 ? 25.810 20.517 -58.581 1.00 89.00 257 ARG A N 1
ATOM 1996 C CA . ARG A 1 257 ? 24.759 19.483 -58.549 1.00 89.00 257 ARG A CA 1
ATOM 1997 C C . ARG A 1 257 ? 25.342 18.067 -58.590 1.00 89.00 257 ARG A C 1
ATOM 1999 O O . ARG A 1 257 ? 24.860 17.181 -57.881 1.00 89.00 257 ARG A O 1
ATOM 2006 N N . ARG A 1 258 ? 26.400 17.847 -59.381 1.00 86.50 258 ARG A N 1
ATOM 2007 C CA . ARG A 1 258 ? 27.141 16.574 -59.399 1.00 86.50 258 ARG A CA 1
ATOM 2008 C C . ARG A 1 258 ? 27.810 16.280 -58.066 1.00 86.50 258 ARG A C 1
ATOM 2010 O O . ARG A 1 258 ? 27.721 15.143 -57.620 1.00 86.50 258 ARG A O 1
ATOM 2017 N N . VAL A 1 259 ? 28.437 17.268 -57.427 1.00 86.00 259 VAL A N 1
ATOM 2018 C CA . VAL A 1 259 ? 29.085 17.050 -56.125 1.00 86.00 259 VAL A CA 1
ATOM 2019 C C . VAL A 1 259 ? 28.060 16.672 -55.062 1.00 86.00 259 VAL A C 1
ATOM 2021 O O . VAL A 1 259 ? 28.239 15.660 -54.395 1.00 86.00 259 VAL A O 1
ATOM 2024 N N . ILE A 1 260 ? 26.937 17.392 -54.973 1.00 86.50 260 ILE A N 1
ATOM 2025 C CA . ILE A 1 260 ? 25.873 17.072 -54.006 1.00 86.50 260 ILE A CA 1
ATOM 2026 C C . ILE A 1 260 ? 25.349 15.640 -54.206 1.00 86.50 260 ILE A C 1
ATOM 2028 O O . ILE A 1 260 ? 25.144 14.921 -53.232 1.00 86.50 260 ILE A O 1
ATOM 2032 N N . ARG A 1 261 ? 25.183 15.194 -55.460 1.00 84.94 261 ARG A N 1
ATOM 2033 C CA . ARG A 1 261 ? 24.759 13.818 -55.773 1.00 84.94 261 ARG A CA 1
ATOM 2034 C C . ARG A 1 261 ? 25.836 12.758 -55.534 1.00 84.94 261 ARG A C 1
ATOM 2036 O O . ARG A 1 261 ? 25.485 11.611 -55.296 1.00 84.94 261 ARG A O 1
ATOM 2043 N N . ARG A 1 262 ? 27.126 13.096 -55.605 1.00 83.12 262 ARG A N 1
ATOM 2044 C CA . ARG A 1 262 ? 28.204 12.160 -55.234 1.00 83.12 262 ARG A CA 1
ATOM 2045 C C . ARG A 1 262 ? 28.300 11.982 -53.722 1.00 83.12 262 ARG A C 1
ATOM 2047 O O . ARG A 1 262 ? 28.550 10.870 -53.276 1.00 83.12 262 ARG A O 1
ATOM 2054 N N . CYS A 1 263 ? 28.067 13.048 -52.957 1.00 79.88 263 CYS A N 1
ATOM 2055 C CA . CYS A 1 263 ? 28.007 12.991 -51.496 1.00 79.88 263 CYS A CA 1
ATOM 2056 C C . CYS A 1 263 ? 26.817 12.152 -51.000 1.00 79.88 263 CYS A C 1
ATOM 2058 O O . CYS A 1 263 ? 26.923 11.475 -49.982 1.00 79.88 263 CYS A O 1
ATOM 2060 N N . ASP A 1 264 ? 25.690 12.177 -51.719 1.00 79.38 264 ASP A N 1
ATOM 2061 C CA . ASP A 1 264 ? 24.503 11.380 -51.401 1.00 79.38 264 ASP A CA 1
ATOM 2062 C C . ASP A 1 264 ? 23.719 11.009 -52.677 1.00 79.38 264 ASP A C 1
ATOM 2064 O O . ASP A 1 264 ? 22.860 11.779 -53.128 1.00 79.38 264 ASP A O 1
ATOM 2068 N N . PRO A 1 265 ? 23.989 9.826 -53.267 1.00 82.00 265 PRO A N 1
ATOM 2069 C CA . PRO A 1 265 ? 23.325 9.376 -54.493 1.00 82.00 265 PRO A CA 1
ATOM 2070 C C . PRO A 1 265 ? 21.827 9.115 -54.324 1.00 82.00 265 PRO A C 1
ATOM 2072 O O . PRO A 1 265 ? 21.085 9.139 -55.303 1.00 82.00 265 PRO A O 1
ATOM 2075 N N . SER A 1 266 ? 21.383 8.857 -53.090 1.00 83.25 266 SER A N 1
ATOM 2076 C CA . SER A 1 266 ? 19.988 8.546 -52.767 1.00 83.25 266 SER A CA 1
ATOM 2077 C C . SER A 1 266 ? 19.115 9.793 -52.607 1.00 83.25 266 SER A C 1
ATOM 2079 O O . SER A 1 266 ? 17.891 9.691 -52.504 1.00 83.25 266 SER A O 1
ATOM 2081 N N . ARG A 1 267 ? 19.729 10.984 -52.601 1.00 83.12 267 ARG A N 1
ATOM 2082 C CA . ARG A 1 267 ? 19.040 12.246 -52.353 1.00 83.12 267 ARG A CA 1
ATOM 2083 C C . ARG A 1 267 ? 18.030 12.571 -53.462 1.00 83.12 267 ARG A C 1
ATOM 2085 O O . ARG A 1 267 ? 18.420 12.676 -54.629 1.00 83.12 267 ARG A O 1
ATOM 2092 N N . PRO A 1 268 ? 16.755 12.838 -53.121 1.00 87.50 268 PRO A N 1
ATOM 2093 C CA . PRO A 1 268 ? 15.761 13.275 -54.096 1.00 87.50 268 PRO A CA 1
ATOM 2094 C C . PRO A 1 268 ? 16.182 14.565 -54.808 1.00 87.50 268 PRO A C 1
ATOM 2096 O O . PRO A 1 268 ? 16.731 15.475 -54.185 1.00 87.50 268 PRO A O 1
ATOM 2099 N N . THR A 1 269 ? 15.862 14.689 -56.100 1.00 85.38 269 THR A N 1
ATOM 2100 C CA . THR A 1 269 ? 16.208 15.875 -56.908 1.00 85.38 269 THR A CA 1
ATOM 2101 C C . THR A 1 269 ? 15.698 17.181 -56.290 1.00 85.38 269 THR A C 1
ATOM 2103 O O . THR A 1 269 ? 16.446 18.152 -56.253 1.00 85.38 269 THR A O 1
ATOM 2106 N N . ALA A 1 270 ? 14.494 17.189 -55.708 1.00 86.25 270 ALA A N 1
ATOM 2107 C CA . ALA A 1 270 ? 13.956 18.355 -55.002 1.00 86.25 270 ALA A CA 1
ATOM 2108 C C . ALA A 1 270 ? 14.846 18.789 -53.819 1.00 86.25 270 ALA A C 1
ATOM 2110 O O . ALA A 1 270 ? 15.155 19.966 -53.665 1.00 86.25 270 ALA A O 1
ATOM 2111 N N . ALA A 1 271 ? 15.345 17.836 -53.025 1.00 85.25 271 ALA A N 1
ATOM 2112 C CA . ALA A 1 271 ? 16.246 18.126 -51.910 1.00 85.25 271 ALA A CA 1
ATOM 2113 C C . ALA A 1 271 ? 17.626 18.614 -52.387 1.00 85.25 271 ALA A C 1
ATOM 2115 O O . ALA A 1 271 ? 18.246 19.448 -51.729 1.00 85.25 271 ALA A O 1
ATOM 2116 N N . VAL A 1 272 ? 18.105 18.128 -53.538 1.00 88.25 272 VAL A N 1
ATOM 2117 C CA . VAL A 1 272 ? 19.314 18.663 -54.185 1.00 88.25 272 VAL A CA 1
ATOM 2118 C C . VAL A 1 272 ? 19.095 20.117 -54.613 1.00 88.25 272 VAL A C 1
ATOM 2120 O O . VAL A 1 272 ? 19.952 20.952 -54.340 1.00 88.25 272 VAL A O 1
ATOM 2123 N N . ASN A 1 273 ? 17.952 20.442 -55.225 1.00 88.38 273 ASN A N 1
ATOM 2124 C CA . ASN A 1 273 ? 17.637 21.800 -55.682 1.00 88.38 273 ASN A CA 1
ATOM 2125 C C . ASN A 1 273 ? 17.515 22.794 -54.514 1.00 88.38 273 ASN A C 1
ATOM 2127 O O . ASN A 1 273 ? 18.030 23.905 -54.610 1.00 88.38 273 ASN A O 1
ATOM 2131 N N . VAL A 1 274 ? 16.938 22.378 -53.380 1.00 88.25 274 VAL A N 1
ATOM 2132 C CA . VAL A 1 274 ? 16.892 23.190 -52.149 1.00 88.25 274 VAL A CA 1
ATOM 2133 C C . VAL A 1 274 ? 18.301 23.483 -51.622 1.00 88.25 274 VAL A C 1
ATOM 2135 O O . VAL A 1 274 ? 18.633 24.639 -51.365 1.00 88.25 274 VAL A O 1
ATOM 2138 N N . LEU A 1 275 ? 19.170 22.466 -51.532 1.00 87.19 275 LEU A N 1
ATOM 2139 C CA . LEU A 1 275 ? 20.564 22.668 -51.116 1.00 87.19 275 LEU A CA 1
ATOM 2140 C C . LEU A 1 275 ? 21.322 23.578 -52.084 1.00 87.19 275 LEU A C 1
ATOM 2142 O O . LEU A 1 275 ? 22.127 24.404 -51.660 1.00 87.19 275 LEU A O 1
ATOM 2146 N N . MET A 1 276 ? 21.074 23.431 -53.382 1.00 88.88 276 MET A N 1
ATOM 2147 C CA . MET A 1 276 ? 21.657 24.269 -54.422 1.00 88.88 276 MET A CA 1
ATOM 2148 C C . MET A 1 276 ? 21.211 25.729 -54.275 1.00 88.88 276 MET A C 1
ATOM 2150 O O . MET A 1 276 ? 22.063 26.614 -54.285 1.00 88.88 276 MET A O 1
ATOM 2154 N N . ALA A 1 277 ? 19.918 25.995 -54.077 1.00 89.31 277 ALA A N 1
ATOM 2155 C CA . ALA A 1 277 ? 19.383 27.341 -53.860 1.00 89.31 277 ALA A CA 1
ATOM 2156 C C . ALA A 1 277 ? 19.983 27.998 -52.606 1.00 89.31 277 ALA A C 1
ATOM 2158 O O . ALA A 1 277 ? 20.483 29.123 -52.661 1.00 89.31 277 ALA A O 1
ATOM 2159 N N . GLU A 1 278 ? 20.046 27.265 -51.494 1.00 86.25 278 GLU A N 1
ATOM 2160 C CA . GLU A 1 278 ? 20.625 27.747 -50.236 1.00 86.25 278 GLU A CA 1
ATOM 2161 C C . GLU A 1 278 ? 22.142 28.016 -50.336 1.00 86.25 278 GLU A C 1
ATOM 2163 O O . GLU A 1 278 ? 22.630 29.050 -49.859 1.00 86.25 278 GLU A O 1
ATOM 2168 N N . CYS A 1 279 ? 22.911 27.128 -50.982 1.00 87.12 279 CYS A N 1
ATOM 2169 C CA . CYS A 1 279 ? 24.367 27.285 -51.063 1.00 87.12 279 CYS A CA 1
ATOM 2170 C C . CYS A 1 279 ? 24.814 28.301 -52.128 1.00 87.12 279 CYS A C 1
ATOM 2172 O O . CYS A 1 279 ? 25.849 28.946 -51.946 1.00 87.12 279 CYS A O 1
ATOM 2174 N N . THR A 1 280 ? 24.024 28.507 -53.187 1.00 88.31 280 THR A N 1
ATOM 2175 C CA . THR A 1 280 ? 24.304 29.492 -54.250 1.00 88.31 280 THR A CA 1
ATOM 2176 C C . THR A 1 280 ? 23.626 30.846 -54.034 1.00 88.31 280 THR A C 1
ATOM 2178 O O . THR A 1 280 ? 24.021 31.819 -54.671 1.00 88.31 280 THR A O 1
ATOM 2181 N N . ALA A 1 281 ? 22.658 30.934 -53.111 1.00 86.31 281 ALA A N 1
ATOM 2182 C CA . ALA A 1 281 ? 21.786 32.096 -52.908 1.00 86.31 281 ALA A CA 1
ATOM 2183 C C . ALA A 1 281 ? 20.991 32.508 -54.165 1.00 86.31 281 ALA A C 1
ATOM 2185 O O . ALA A 1 281 ? 20.636 33.676 -54.328 1.00 86.31 281 ALA A O 1
ATOM 2186 N N . LEU A 1 282 ? 20.715 31.549 -55.052 1.00 88.31 282 LEU A N 1
ATOM 2187 C CA . LEU A 1 282 ? 19.845 31.724 -56.212 1.00 88.31 282 LEU A CA 1
ATOM 2188 C C . LEU A 1 282 ? 18.417 31.261 -55.878 1.00 88.31 282 LEU A C 1
ATOM 2190 O O . LEU A 1 282 ? 18.250 30.337 -55.080 1.00 88.31 282 LEU A O 1
ATOM 2194 N N . PRO A 1 283 ? 17.381 31.868 -56.484 1.00 88.44 283 PRO A N 1
ATOM 2195 C CA . PRO A 1 283 ? 16.011 31.393 -56.329 1.00 88.44 283 PRO A CA 1
ATOM 2196 C C . PRO A 1 283 ? 15.855 29.984 -56.916 1.00 88.44 283 PRO A C 1
ATOM 2198 O O . PRO A 1 283 ? 16.517 29.64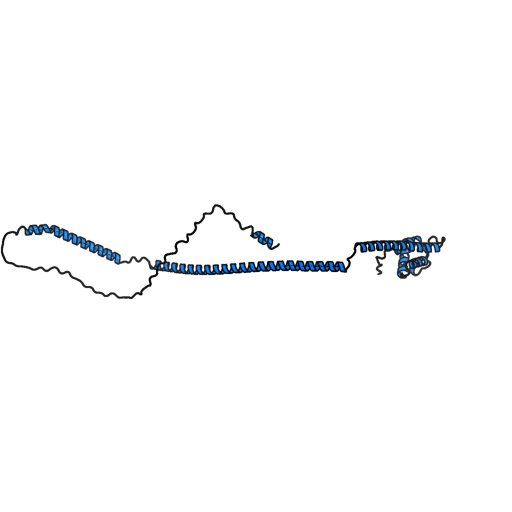3 -57.901 1.00 88.44 283 PRO A O 1
ATOM 2201 N N . LEU A 1 284 ? 14.964 29.186 -56.316 1.00 86.62 284 LEU A N 1
ATOM 2202 C CA . LEU A 1 284 ? 14.766 27.775 -56.663 1.00 86.62 284 LEU A CA 1
ATOM 2203 C C . LEU A 1 284 ? 14.477 27.600 -58.159 1.00 86.62 284 LEU A C 1
ATOM 2205 O O . LEU A 1 284 ? 15.181 26.839 -58.812 1.00 86.62 284 LEU A O 1
ATOM 2209 N N . ASP A 1 285 ? 13.572 28.405 -58.720 1.00 86.06 285 ASP A N 1
ATOM 2210 C CA . ASP A 1 285 ? 13.197 28.356 -60.140 1.00 86.06 285 ASP A CA 1
ATOM 2211 C C . ASP A 1 285 ? 14.410 28.454 -61.081 1.00 86.06 285 ASP A C 1
ATOM 2213 O O . ASP A 1 285 ? 14.503 27.727 -62.067 1.00 86.06 285 ASP A O 1
ATOM 2217 N N . ARG A 1 286 ? 15.400 29.298 -60.747 1.00 85.50 286 ARG A N 1
ATOM 2218 C CA . ARG A 1 286 ? 16.621 29.452 -61.559 1.00 85.50 286 ARG A CA 1
ATOM 2219 C C . ARG A 1 286 ? 17.558 28.263 -61.420 1.00 85.50 286 ARG A C 1
ATOM 2221 O O . ARG A 1 286 ? 18.193 27.870 -62.388 1.00 85.50 286 ARG A O 1
ATOM 2228 N N . VAL A 1 287 ? 17.640 27.671 -60.233 1.00 86.56 287 VAL A N 1
ATOM 2229 C CA . VAL A 1 287 ? 18.459 26.478 -59.974 1.00 86.56 287 VAL A CA 1
ATOM 2230 C C . VAL A 1 287 ? 17.911 25.240 -60.690 1.00 86.56 287 VAL A C 1
ATOM 2232 O O . VAL A 1 287 ? 18.679 24.329 -61.010 1.00 86.56 287 VAL A O 1
ATOM 2235 N N . GLU A 1 288 ? 16.605 25.193 -60.943 1.00 86.00 288 GLU A N 1
ATOM 2236 C CA . GLU A 1 288 ? 15.958 24.090 -61.657 1.00 86.00 288 GLU A CA 1
ATOM 2237 C C . GLU A 1 288 ? 16.151 24.174 -63.169 1.00 86.00 288 GLU A C 1
ATOM 2239 O O . GLU A 1 288 ? 16.364 23.148 -63.816 1.00 86.00 288 GLU A O 1
ATOM 2244 N N . THR A 1 289 ? 16.125 25.386 -63.727 1.00 83.94 289 THR A N 1
ATOM 2245 C CA . THR A 1 289 ? 16.198 25.598 -65.177 1.00 83.94 289 THR A CA 1
ATOM 2246 C C . THR A 1 289 ? 17.607 25.881 -65.691 1.00 83.94 289 THR A C 1
ATOM 2248 O O . THR A 1 289 ? 17.916 25.558 -66.836 1.00 83.94 289 THR A O 1
ATOM 2251 N N . GLU A 1 290 ? 18.472 26.500 -64.882 1.00 84.81 290 GLU A N 1
ATOM 2252 C CA . GLU A 1 290 ? 19.815 26.907 -65.299 1.00 84.81 290 GLU A CA 1
ATOM 2253 C C . GLU A 1 290 ? 20.876 25.853 -64.928 1.00 84.81 290 GLU A C 1
ATOM 2255 O O . GLU A 1 290 ? 20.947 25.331 -63.810 1.00 84.81 290 GLU A O 1
ATOM 2260 N N . THR A 1 291 ? 21.749 25.547 -65.887 1.00 79.19 291 THR A N 1
ATOM 2261 C CA . THR A 1 291 ? 22.808 24.528 -65.764 1.00 79.19 291 THR A CA 1
ATOM 2262 C C . THR A 1 291 ? 24.212 25.121 -65.913 1.00 79.19 291 THR A C 1
ATOM 2264 O O . THR A 1 291 ? 25.139 24.744 -65.190 1.00 79.19 291 THR A O 1
ATOM 2267 N N . ALA A 1 292 ? 24.355 26.115 -66.796 1.00 79.44 292 ALA A N 1
ATOM 2268 C CA . ALA A 1 292 ? 25.623 26.761 -67.141 1.00 79.44 292 ALA A CA 1
ATOM 2269 C C . ALA A 1 292 ? 25.969 27.999 -66.291 1.00 79.44 292 ALA A C 1
ATOM 2271 O O . ALA A 1 292 ? 27.066 28.539 -66.426 1.00 79.44 292 ALA A O 1
ATOM 2272 N N . THR A 1 293 ? 25.066 28.457 -65.419 1.00 86.06 293 THR A N 1
ATOM 2273 C CA . THR A 1 293 ? 25.306 29.630 -64.567 1.00 86.06 293 THR A CA 1
ATOM 2274 C C . THR A 1 293 ? 26.506 29.391 -63.656 1.00 86.06 293 THR A C 1
ATOM 2276 O O . THR A 1 293 ? 26.619 28.346 -63.011 1.00 86.06 293 THR A O 1
ATOM 2279 N N . LEU A 1 294 ? 27.417 30.363 -63.625 1.00 86.75 294 LEU A N 1
ATOM 2280 C CA . LEU A 1 294 ? 28.637 30.303 -62.834 1.00 86.75 294 LEU A CA 1
ATOM 2281 C C . LEU A 1 294 ? 28.409 30.913 -61.448 1.00 86.75 294 LEU A C 1
ATOM 2283 O O . LEU A 1 294 ? 27.891 32.021 -61.318 1.00 86.75 294 LEU A O 1
ATOM 2287 N N . VAL A 1 295 ? 28.844 30.205 -60.410 1.00 88.19 295 VAL A N 1
ATOM 2288 C CA . VAL A 1 295 ? 28.731 30.596 -59.001 1.00 88.19 295 VAL A CA 1
ATOM 2289 C C . VAL A 1 295 ? 30.092 30.568 -58.315 1.00 88.19 295 VAL A C 1
ATOM 2291 O O . VAL A 1 295 ? 30.969 29.788 -58.677 1.00 88.19 295 VAL A O 1
ATOM 2294 N N . ASN A 1 296 ? 30.273 31.410 -57.297 1.00 88.12 296 ASN A N 1
ATOM 2295 C CA . ASN A 1 296 ? 31.525 31.481 -56.546 1.00 88.12 296 ASN A CA 1
ATOM 2296 C C . ASN A 1 296 ? 31.775 30.174 -55.771 1.00 88.12 296 ASN A C 1
ATOM 2298 O O . ASN A 1 296 ? 31.061 29.855 -54.815 1.00 88.12 296 ASN A O 1
ATOM 2302 N N . ALA A 1 297 ? 32.830 29.449 -56.150 1.00 83.81 297 ALA A N 1
ATOM 2303 C CA . ALA A 1 297 ? 33.189 28.153 -55.587 1.00 83.81 297 ALA A CA 1
ATOM 2304 C C . ALA A 1 297 ? 33.517 28.231 -54.091 1.00 83.81 297 ALA A C 1
ATOM 2306 O O . ALA A 1 297 ? 33.149 27.341 -53.324 1.00 83.81 297 ALA A O 1
ATOM 2307 N N . HIS A 1 298 ? 34.175 29.307 -53.647 1.00 84.00 298 HIS A N 1
ATOM 2308 C CA . HIS A 1 298 ? 34.517 29.496 -52.240 1.00 84.00 298 HIS A CA 1
ATOM 2309 C C . HIS A 1 298 ? 33.262 29.691 -51.382 1.00 84.00 298 HIS A C 1
ATOM 2311 O O . HIS A 1 298 ? 33.130 29.052 -50.338 1.00 84.00 298 HIS A O 1
ATOM 2317 N N . GLY A 1 299 ? 32.333 30.541 -51.833 1.00 84.75 299 GLY A N 1
ATOM 2318 C CA . GLY A 1 299 ? 31.074 30.802 -51.129 1.00 84.75 299 GLY A CA 1
ATOM 2319 C C . GLY A 1 299 ? 30.195 29.555 -51.029 1.00 84.75 299 GLY A C 1
ATOM 2320 O O . GLY A 1 299 ? 29.714 29.221 -49.943 1.00 84.75 299 GLY A O 1
ATOM 2321 N N . VAL A 1 300 ? 30.067 28.823 -52.140 1.00 85.94 300 VAL A N 1
ATOM 2322 C CA . VAL A 1 300 ? 29.331 27.555 -52.198 1.00 85.94 300 VAL A CA 1
ATOM 2323 C C . VAL A 1 300 ? 29.973 26.514 -51.290 1.00 85.94 300 VAL A C 1
ATOM 2325 O O . VAL A 1 300 ? 29.275 25.903 -50.492 1.00 85.94 300 VAL A O 1
ATOM 2328 N N . ARG A 1 301 ? 31.299 26.343 -51.330 1.00 82.94 301 ARG A N 1
ATOM 2329 C CA . ARG A 1 301 ? 32.004 25.358 -50.499 1.00 82.94 301 ARG A CA 1
ATOM 2330 C C . ARG A 1 301 ? 31.811 25.612 -49.007 1.00 82.94 301 ARG A C 1
ATOM 2332 O O . ARG A 1 301 ? 31.566 24.668 -48.268 1.00 82.94 301 ARG A O 1
ATOM 2339 N N . THR A 1 302 ? 31.896 26.860 -48.556 1.00 81.38 302 THR A N 1
ATOM 2340 C CA . THR A 1 302 ? 31.741 27.190 -47.130 1.00 81.38 302 THR A CA 1
ATOM 2341 C C . THR A 1 302 ? 30.316 26.931 -46.629 1.00 81.38 302 THR A C 1
ATOM 2343 O O . THR A 1 302 ? 30.148 26.388 -45.538 1.00 81.38 302 THR A O 1
ATOM 2346 N N . LYS A 1 303 ? 29.292 27.256 -47.431 1.00 84.69 303 LYS A N 1
ATOM 2347 C CA . LYS A 1 303 ? 27.880 27.003 -47.088 1.00 84.69 303 LYS A CA 1
ATOM 2348 C C . LYS A 1 303 ? 27.491 25.533 -47.229 1.00 84.69 303 LYS A C 1
ATOM 2350 O O . LYS A 1 303 ? 26.838 24.974 -46.360 1.00 84.69 303 LYS A O 1
ATOM 2355 N N . LEU A 1 304 ? 27.914 24.883 -48.306 1.00 79.81 304 LEU A N 1
ATOM 2356 C CA . LEU A 1 304 ? 27.542 23.503 -48.583 1.00 79.81 304 LEU A CA 1
ATOM 2357 C C . LEU A 1 304 ? 28.156 22.542 -47.560 1.00 79.81 304 LEU A C 1
ATOM 2359 O O . LEU A 1 304 ? 27.477 21.630 -47.107 1.00 79.81 304 LEU A O 1
ATOM 2363 N N . VAL A 1 305 ? 29.394 22.796 -47.121 1.00 74.50 305 VAL A N 1
ATOM 2364 C CA . VAL A 1 305 ? 30.028 22.048 -46.025 1.00 74.50 305 VAL A CA 1
ATOM 2365 C C . VAL A 1 305 ? 29.182 22.165 -44.752 1.00 74.50 305 VAL A C 1
ATOM 2367 O O . VAL A 1 305 ? 28.815 21.145 -44.189 1.00 74.50 305 VAL A O 1
ATOM 2370 N N . SER A 1 306 ? 28.755 23.356 -44.324 1.00 73.50 306 SER A N 1
ATOM 2371 C CA . SER A 1 306 ? 27.915 23.471 -43.116 1.00 73.50 306 SER A CA 1
ATOM 2372 C C . SER A 1 306 ? 26.515 22.852 -43.267 1.00 73.50 306 SER A C 1
ATOM 2374 O O . SER A 1 306 ? 25.935 22.403 -42.278 1.00 73.50 306 SER A O 1
ATOM 2376 N N . MET A 1 307 ? 25.981 22.782 -44.490 1.00 74.88 307 MET A N 1
ATOM 2377 C CA . MET A 1 307 ? 24.661 22.215 -44.788 1.00 74.88 307 MET A CA 1
ATOM 2378 C C . MET A 1 307 ? 24.661 20.684 -44.898 1.00 74.88 307 MET A C 1
ATOM 2380 O O . MET A 1 307 ? 23.741 20.045 -44.390 1.00 74.88 307 MET A O 1
ATOM 2384 N N . LEU A 1 308 ? 25.694 20.092 -45.507 1.00 67.69 308 LEU A N 1
ATOM 2385 C CA . LEU A 1 308 ? 25.879 18.635 -45.595 1.00 67.69 308 LEU A CA 1
ATOM 2386 C C . LEU A 1 308 ? 26.278 18.015 -44.241 1.00 67.69 308 LEU A C 1
ATOM 2388 O O . LEU A 1 308 ? 26.072 16.824 -44.017 1.00 67.69 308 LEU A O 1
ATOM 2392 N N . ILE A 1 309 ? 26.797 18.830 -43.314 1.00 59.75 309 ILE A N 1
ATOM 2393 C CA . ILE A 1 309 ? 27.245 18.413 -41.973 1.00 59.75 309 ILE A CA 1
ATOM 2394 C C . ILE A 1 309 ? 26.131 18.456 -40.922 1.00 59.75 309 ILE A C 1
ATOM 2396 O O . ILE A 1 309 ? 26.381 18.061 -39.784 1.00 59.75 309 ILE A O 1
ATOM 2400 N N . LYS A 1 310 ? 24.895 18.883 -41.238 1.00 55.59 310 LYS A N 1
ATOM 2401 C CA . LYS A 1 310 ? 23.830 18.864 -40.219 1.00 55.59 310 LYS A CA 1
ATOM 2402 C C . LYS A 1 310 ? 23.756 17.459 -39.598 1.00 55.59 310 LYS A C 1
ATOM 2404 O O . LYS A 1 310 ? 23.563 16.492 -40.340 1.00 55.59 310 LYS A O 1
ATOM 2409 N N . PRO A 1 311 ? 23.937 17.324 -38.265 1.00 45.91 311 PRO A N 1
ATOM 2410 C CA . PRO A 1 311 ? 23.756 16.042 -37.611 1.00 45.91 311 PRO A CA 1
ATOM 2411 C C . PRO A 1 311 ? 22.341 15.607 -37.962 1.00 45.91 311 PRO A C 1
ATOM 2413 O O . PRO A 1 311 ? 21.404 16.400 -37.834 1.00 45.91 311 PRO A O 1
ATOM 2416 N N . ALA A 1 312 ? 22.200 14.394 -38.484 1.00 44.47 312 ALA A N 1
ATOM 2417 C CA . ALA A 1 312 ? 20.938 13.800 -38.902 1.00 44.47 312 ALA A CA 1
ATOM 2418 C C . ALA A 1 312 ? 20.024 13.520 -37.688 1.00 44.47 312 ALA A C 1
ATOM 2420 O O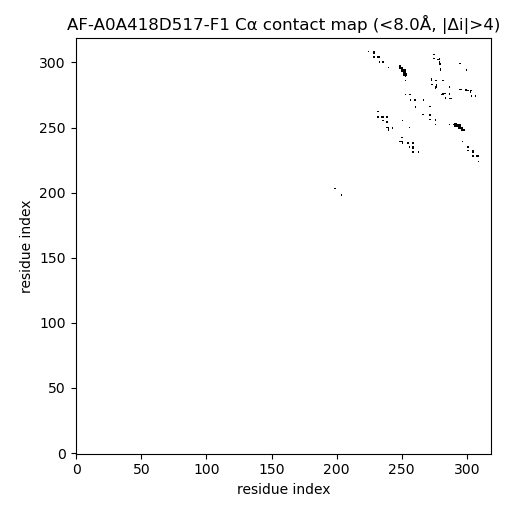 . ALA A 1 312 ? 19.640 12.390 -37.427 1.00 44.47 312 ALA A O 1
ATOM 2421 N N . GLY A 1 313 ? 19.715 14.557 -36.908 1.00 42.88 313 GLY A N 1
ATOM 2422 C CA . GLY A 1 313 ? 18.841 14.544 -35.740 1.00 42.88 313 GLY A CA 1
ATOM 2423 C C . GLY A 1 313 ? 17.665 15.513 -35.861 1.00 42.88 313 GLY A C 1
ATOM 2424 O O . GLY A 1 313 ? 16.808 15.539 -34.986 1.00 42.88 313 GLY A O 1
ATOM 2425 N N . LYS A 1 314 ? 17.579 16.299 -36.941 1.00 36.47 314 LYS A N 1
ATOM 2426 C CA . LYS A 1 314 ? 16.344 16.995 -37.316 1.00 36.47 314 LYS A CA 1
ATOM 2427 C C . LYS A 1 314 ? 16.098 16.790 -38.801 1.00 36.47 314 LYS A C 1
ATOM 2429 O O . LYS A 1 314 ? 16.731 17.435 -39.635 1.00 36.47 314 LYS A O 1
ATOM 2434 N N . LEU A 1 315 ? 15.181 15.874 -39.109 1.00 32.66 315 LEU A N 1
ATOM 2435 C CA . LEU A 1 315 ? 14.491 15.867 -40.393 1.00 32.66 315 LEU A CA 1
ATOM 2436 C C . LEU A 1 315 ? 13.952 17.288 -40.629 1.00 32.66 315 LEU A C 1
ATOM 2438 O O . LEU A 1 315 ? 13.316 17.833 -39.720 1.00 32.66 315 LEU A O 1
ATOM 2442 N N . PRO A 1 316 ? 14.206 17.923 -41.785 1.00 33.50 316 PRO A N 1
ATOM 2443 C CA . PRO A 1 316 ? 13.414 19.078 -42.160 1.00 33.50 316 PRO A CA 1
ATOM 2444 C C . PRO A 1 316 ? 11.965 18.598 -42.257 1.00 33.50 31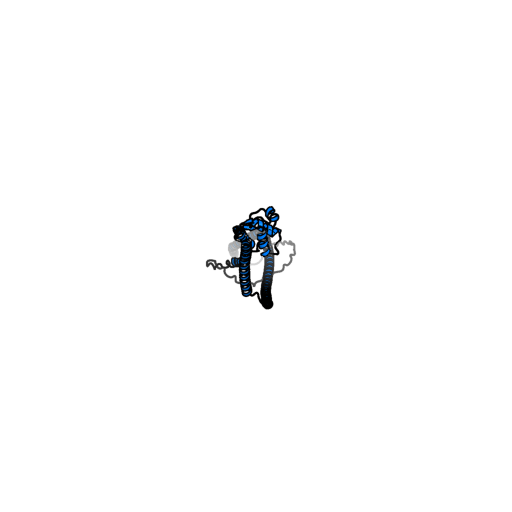6 PRO A C 1
ATOM 2446 O O . PRO A 1 316 ? 11.639 17.742 -43.078 1.00 33.50 316 PRO A O 1
ATOM 2449 N N . VAL A 1 317 ? 11.115 19.110 -41.368 1.00 36.00 317 VAL A N 1
ATOM 2450 C CA . VAL A 1 317 ? 9.668 19.072 -41.563 1.00 36.00 317 VAL A CA 1
ATOM 2451 C C . VAL A 1 317 ? 9.429 19.907 -42.812 1.00 36.00 317 VAL A C 1
ATOM 2453 O O . VAL A 1 317 ? 9.571 21.129 -42.781 1.00 36.00 317 VAL A O 1
ATOM 2456 N N . LEU A 1 318 ? 9.204 19.227 -43.933 1.00 30.03 318 LEU A N 1
ATOM 2457 C CA . LEU A 1 318 ? 8.674 19.866 -45.126 1.00 30.03 318 LEU A CA 1
ATOM 2458 C C . LEU A 1 318 ? 7.242 20.329 -44.799 1.00 30.03 318 LEU A C 1
ATOM 2460 O O . LEU A 1 318 ? 6.537 19.585 -44.109 1.00 30.03 318 LEU A O 1
ATOM 2464 N N . PRO A 1 319 ? 6.830 21.537 -45.223 1.00 40.94 319 PRO A N 1
ATOM 2465 C CA . PRO A 1 319 ? 5.418 21.901 -45.246 1.00 40.94 319 PRO A CA 1
ATOM 2466 C C . PRO A 1 319 ? 4.629 20.997 -46.200 1.00 40.94 319 PRO A C 1
ATOM 2468 O O . PRO A 1 319 ? 5.220 20.505 -47.191 1.00 40.94 319 PRO A O 1
#